Protein 3HHH (pdb70)

CATH classification: 1.10.10.10

Organism: Enterococcus faecalis (strain ATCC 700802 / V583) (NCBI:txid226185)

Solvent-accessible surface area: 11717 Å² total

Foldseek 3Di:
DVVVVCVPVVLLVLLVVLAVDWDAQVVSQVVDCVVHDVVRDSVNSVVSVVVCVVVPQWDWDDDDDCNHIIIHGDVVVVVVNVVSVVVVVVVVVVVVVCVD/DLVVVCPLVVLLLLLVVQAVDWDFLVVSQVVCCVVNPVPDDSVNVVVSVVVCVVVPQKDWDDDADVDGHGIIIHGDPVVVVVNV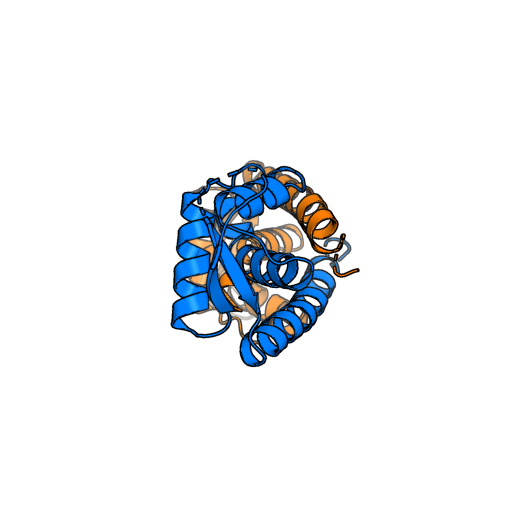VSVVVCVVVVVVVVVVD

B-factor: mean 26.37, std 7.24, range [3.26, 91.79]

Structure (mmCIF, N/CA/C/O backbone):
data_3HHH
#
_entry.id   3HHH
#
_cell.length_a   86.766
_cell.length_b   86.766
_cell.length_c   84.731
_cell.angle_alpha   90.00
_cell.angle_beta   90.00
_cell.angle_gamma   120.00
#
_symmetry.space_group_name_H-M   'H 3'
#
loop_
_entity.id
_entity.type
_entity.pdbx_description
1 polymer 'Transcriptional regulator, PadR family'
2 non-polymer GLYCEROL
3 non-polymer 'SULFATE ION'
4 water water
#
loop_
_atom_site.group_PDB
_atom_site.id
_atom_site.type_symbol
_atom_site.label_atom_id
_atom_site.label_alt_id
_atom_site.label_comp_id
_atom_site.label_asym_id
_atom_site.label_entity_id
_atom_site.label_seq_id
_atom_site.pdbx_PDB_ins_code
_atom_site.Cartn_x
_atom_site.Cartn_y
_atom_site.Cartn_z
_atom_site.occupancy
_atom_site.B_iso_or_equiv
_atom_site.auth_seq_id
_atom_site.auth_comp_id
_atom_site.auth_asym_id
_atom_site.auth_atom_id
_atom_site.pdbx_PDB_model_num
ATOM 1 N N . LYS A 1 5 ? 8.369 30.890 22.366 1.00 21.99 2 LYS A N 1
ATOM 2 C CA . LYS A 1 5 ? 9.238 31.121 21.171 1.00 22.08 2 LYS A CA 1
ATOM 3 C C . LYS A 1 5 ? 10.461 31.986 21.518 1.00 22.07 2 LYS A C 1
ATOM 4 O O . LYS A 1 5 ? 11.394 32.083 20.722 1.00 22.12 2 LYS A O 1
ATOM 10 N N . GLN A 1 6 ? 10.450 32.600 22.703 1.00 22.04 3 GLN A N 1
ATOM 11 C CA . GLN A 1 6 ? 11.553 33.449 23.166 1.00 22.05 3 GLN A CA 1
ATOM 12 C C . GLN A 1 6 ? 12.819 32.636 23.396 1.00 22.11 3 GLN A C 1
ATOM 13 O O . GLN A 1 6 ? 13.924 33.103 23.115 1.00 22.16 3 GLN A O 1
ATOM 19 N N . THR A 1 7 ? 12.647 31.422 23.917 1.00 22.20 4 THR A N 1
ATOM 20 C CA . THR A 1 7 ? 13.755 30.485 24.117 1.00 22.15 4 THR A CA 1
ATOM 21 C C . THR A 1 7 ? 14.445 30.179 22.797 1.00 22.03 4 THR A C 1
ATOM 22 O O . THR A 1 7 ? 15.670 30.194 22.717 1.00 22.21 4 THR A O 1
ATOM 26 N N . GLU A 1 8 ? 13.646 29.907 21.768 1.00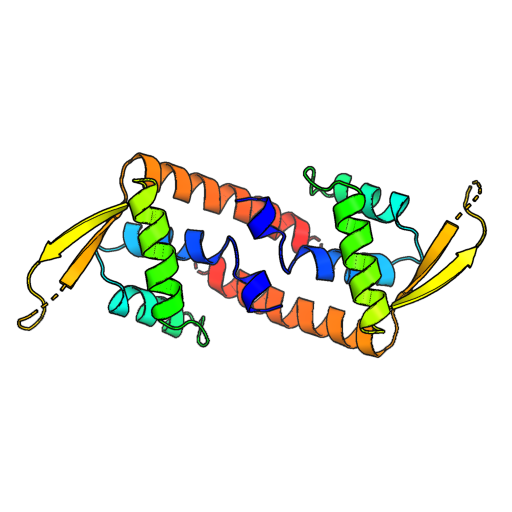 21.83 5 GLU A N 1
ATOM 27 C CA . GLU A 1 8 ? 14.158 29.675 20.416 1.00 21.71 5 GLU A CA 1
ATOM 28 C C . GLU A 1 8 ? 14.749 30.940 19.780 1.00 21.45 5 GLU A C 1
ATOM 29 O O . GLU A 1 8 ? 15.632 30.855 18.928 1.00 21.46 5 GLU A O 1
ATOM 35 N N . LEU A 1 9 ? 14.261 32.106 20.194 1.00 21.19 6 LEU A N 1
ATOM 36 C CA . LEU A 1 9 ? 14.737 33.384 19.652 1.00 21.07 6 LEU A CA 1
ATOM 37 C C . LEU A 1 9 ? 16.168 33.701 20.107 1.00 20.87 6 LEU A C 1
ATOM 38 O O . LEU A 1 9 ? 16.959 34.273 19.355 1.00 20.53 6 LEU A O 1
ATOM 43 N N . LEU A 1 10 ? 16.482 33.322 21.343 1.00 20.74 7 LEU A N 1
ATOM 44 C CA . LEU A 1 10 ? 17.797 33.556 21.923 1.00 20.68 7 LEU A CA 1
ATOM 45 C C . LEU A 1 10 ? 18.829 32.542 21.429 1.00 20.59 7 LEU A C 1
ATOM 46 O O . LEU A 1 10 ? 20.034 32.776 21.542 1.00 20.75 7 LEU A O 1
ATOM 51 N N . LYS A 1 11 ? 18.366 31.416 20.891 1.00 20.29 8 LYS A N 1
ATOM 52 C CA . LYS A 1 11 ? 19.275 30.394 20.376 1.00 20.05 8 LYS A CA 1
ATOM 53 C C . LYS A 1 11 ? 20.178 30.964 19.279 1.00 19.71 8 LYS A C 1
ATOM 54 O O . LYS A 1 11 ? 19.706 31.623 18.352 1.00 19.73 8 LYS A O 1
ATOM 60 N N . GLY A 1 12 ? 21.480 30.722 19.407 1.00 19.37 9 GLY A N 1
ATOM 61 C CA . GLY A 1 12 ? 22.473 31.295 18.504 1.00 19.07 9 GLY A CA 1
ATOM 62 C C . GLY A 1 12 ? 22.933 32.630 19.045 1.00 18.83 9 GLY A C 1
ATOM 63 O O . GLY A 1 12 ? 24.114 32.819 19.340 1.00 19.06 9 GLY A O 1
ATOM 64 N N . ILE A 1 13 ? 21.984 33.550 19.194 1.00 18.41 10 ILE A N 1
ATOM 65 C CA . ILE A 1 13 ? 22.258 34.888 19.709 1.00 18.02 10 ILE A CA 1
ATOM 66 C C . ILE A 1 13 ? 22.966 34.835 21.059 1.00 17.61 10 ILE A C 1
ATOM 67 O O . ILE A 1 13 ? 24.030 35.423 21.232 1.00 17.42 10 ILE A O 1
ATOM 72 N N . LEU A 1 14 ? 22.371 34.111 22.001 1.00 17.33 11 LEU A N 1
ATOM 73 C CA . LEU A 1 14 ? 22.844 34.082 23.387 1.00 17.13 11 LEU A CA 1
ATOM 74 C C . LEU A 1 14 ? 24.326 33.707 23.503 1.00 16.89 11 LEU A C 1
ATOM 75 O O . LEU A 1 14 ? 25.073 34.332 24.258 1.00 16.90 11 LEU A O 1
ATOM 80 N N . GLU A 1 15 ? 24.746 32.709 22.730 1.00 16.51 12 GLU A N 1
ATOM 81 C CA . GLU A 1 15 ? 26.139 32.260 22.719 1.00 16.28 12 GLU A CA 1
ATOM 82 C C . GLU A 1 15 ? 27.067 33.441 22.418 1.00 16.07 12 GLU A C 1
ATOM 83 O O . GLU A 1 15 ? 28.027 33.699 23.148 1.00 16.06 12 GLU A O 1
ATOM 89 N N . GLY A 1 16 ? 26.753 34.169 21.350 1.00 15.77 13 GLY A N 1
ATOM 90 C CA . GLY A 1 16 ? 27.505 35.357 20.969 1.00 15.50 13 GLY A CA 1
ATOM 91 C C . GLY A 1 16 ? 27.483 36.451 22.020 1.00 15.34 13 GLY A C 1
ATOM 92 O O . GLY A 1 16 ? 28.488 37.137 22.224 1.00 15.34 13 GLY A O 1
ATOM 93 N N . LEU A 1 17 ? 26.344 36.626 22.688 1.00 15.05 14 LEU A N 1
ATOM 94 C CA . LEU A 1 17 ? 26.243 37.647 23.730 1.00 14.85 14 LEU A CA 1
ATOM 95 C C . LEU A 1 17 ? 27.198 37.311 24.870 1.00 14.84 14 LEU A C 1
ATOM 96 O O . LEU A 1 17 ? 27.806 38.204 25.449 1.00 15.00 14 LEU A O 1
ATOM 101 N N . VAL A 1 18 ? 27.343 36.023 25.177 1.00 14.73 15 VAL A N 1
ATOM 102 C CA . VAL A 1 18 ? 28.270 35.589 26.216 1.00 14.60 15 VAL A CA 1
ATOM 103 C C . VAL A 1 18 ? 29.711 35.818 25.761 1.00 14.84 15 VAL A C 1
ATOM 104 O O . VAL A 1 18 ? 30.513 36.388 26.497 1.00 15.00 15 VAL A O 1
ATOM 108 N N . LEU A 1 19 ? 30.030 35.377 24.548 1.00 14.99 16 LEU A N 1
ATOM 109 C CA . LEU A 1 19 ? 31.317 35.694 23.923 1.00 15.06 16 LEU A CA 1
ATOM 110 C C . LEU A 1 19 ? 31.607 37.198 24.026 1.00 15.28 16 LEU A C 1
ATOM 111 O O . LEU A 1 19 ? 32.682 37.596 24.479 1.00 15.25 16 LEU A O 1
ATOM 116 N N . ALA A 1 20 ? 30.639 38.019 23.619 1.00 15.53 17 ALA A N 1
ATOM 117 C CA . ALA A 1 20 ? 30.780 39.480 23.670 1.00 15.82 17 ALA A CA 1
ATOM 118 C C . ALA A 1 20 ? 31.010 40.002 25.093 1.00 15.99 17 ALA A C 1
ATOM 119 O O . ALA A 1 20 ? 31.824 40.899 25.304 1.00 16.02 17 ALA A O 1
ATOM 121 N N . ILE A 1 21 ? 30.291 39.439 26.060 1.00 16.37 18 ILE A N 1
ATOM 122 C CA . ILE A 1 21 ? 30.433 39.837 27.461 1.00 16.68 18 ILE A CA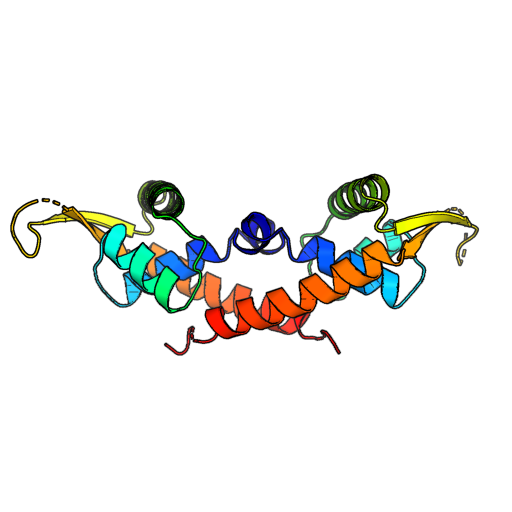 1
ATOM 123 C C . ILE A 1 21 ? 31.813 39.492 28.007 1.00 17.00 18 ILE A C 1
ATOM 124 O O . ILE A 1 21 ? 32.434 40.307 28.691 1.00 16.95 18 ILE A O 1
ATOM 129 N N . ILE A 1 22 ? 32.284 38.281 27.706 1.00 17.36 19 ILE A N 1
ATOM 130 C CA . ILE A 1 22 ? 33.596 37.826 28.172 1.00 17.63 19 ILE A CA 1
ATOM 131 C C . ILE A 1 22 ? 34.723 38.675 27.579 1.00 18.06 19 ILE A C 1
ATOM 132 O O . ILE A 1 22 ? 35.757 38.860 28.216 1.00 18.29 19 ILE A O 1
ATOM 137 N N . GLN A 1 23 ? 34.517 39.200 26.374 1.00 18.51 20 GLN A N 1
ATOM 138 C CA . GLN A 1 23 ? 35.509 40.066 25.741 1.00 18.93 20 GLN A CA 1
ATOM 139 C C . GLN A 1 23 ? 35.697 41.359 26.524 1.00 19.55 20 GLN A C 1
ATOM 140 O O . GLN A 1 23 ? 36.826 41.786 26.770 1.00 19.63 20 GLN A O 1
ATOM 146 N N . ARG A 1 24 ? 34.589 41.985 26.902 1.00 20.26 21 ARG A N 1
ATOM 147 C CA . ARG A 1 24 ? 34.643 43.286 27.554 1.00 20.93 21 ARG A CA 1
ATOM 148 C C . ARG A 1 24 ? 35.048 43.210 29.027 1.00 21.17 21 ARG A C 1
ATOM 149 O O . ARG A 1 24 ? 35.448 44.214 29.608 1.00 21.34 21 ARG A O 1
ATOM 157 N N . LYS A 1 25 ? 34.964 42.027 29.627 1.00 21.62 22 LYS A N 1
ATOM 158 C CA . LYS A 1 25 ? 35.411 41.848 31.006 1.00 21.98 22 LYS A CA 1
ATOM 159 C C . LYS A 1 25 ? 35.655 40.382 31.345 1.00 22.21 22 LYS A C 1
ATOM 160 O O . LYS A 1 25 ? 34.903 39.505 30.918 1.00 22.29 22 LYS A O 1
ATOM 166 N N . GLU A 1 26 ? 36.708 40.129 32.117 1.00 22.54 23 GLU A N 1
ATOM 167 C CA . GLU A 1 26 ? 36.970 38.800 32.652 1.00 22.88 23 GLU A CA 1
ATOM 168 C C . GLU A 1 26 ? 36.007 38.563 33.808 1.00 23.29 23 GLU A C 1
ATOM 169 O O . GLU A 1 26 ? 35.985 39.325 34.773 1.00 23.29 23 GLU A O 1
ATOM 175 N N . THR A 1 27 ? 35.214 37.503 33.702 1.00 23.86 24 THR A N 1
ATOM 176 C CA . THR A 1 27 ? 34.041 37.336 34.554 1.00 24.35 24 THR A CA 1
ATOM 177 C C . THR A 1 27 ? 33.704 35.857 34.765 1.00 24.79 24 THR A C 1
ATOM 178 O O . THR A 1 27 ? 34.367 34.977 34.212 1.00 24.58 24 THR A O 1
ATOM 182 N N . TYR A 1 28 ? 32.672 35.598 35.569 1.00 25.44 25 TYR A N 1
ATOM 183 C CA . TYR A 1 28 ? 32.299 34.239 35.956 1.00 26.01 25 TYR A CA 1
ATOM 184 C C . TYR A 1 28 ? 30.821 33.952 35.704 1.00 26.35 25 TYR A C 1
ATOM 185 O O . TYR A 1 28 ? 30.032 34.868 35.469 1.00 26.40 25 TYR A O 1
ATOM 194 N N . GLY A 1 29 ? 30.469 32.666 35.747 1.00 26.83 26 GLY A N 1
ATOM 195 C CA . GLY A 1 29 ? 29.118 32.188 35.429 1.00 27.19 26 GLY A CA 1
ATOM 196 C C . GLY A 1 29 ? 27.984 32.970 36.069 1.00 27.62 26 GLY A C 1
ATOM 197 O O . GLY A 1 29 ? 27.170 33.571 35.361 1.00 27.59 26 GLY A O 1
ATOM 198 N N . TYR A 1 30 ? 27.935 32.967 37.404 1.00 28.09 27 TYR A N 1
ATOM 199 C CA . TYR A 1 30 ? 26.898 33.691 38.155 1.00 28.54 27 TYR A CA 1
ATOM 200 C C . TYR A 1 30 ? 26.780 35.146 37.693 1.00 28.68 27 TYR A C 1
ATOM 201 O O . TYR A 1 30 ? 25.672 35.677 37.561 1.00 28.58 27 TYR A O 1
ATOM 210 N N . GLU A 1 31 ? 27.924 35.781 37.448 1.00 28.83 28 GLU A N 1
ATOM 211 C 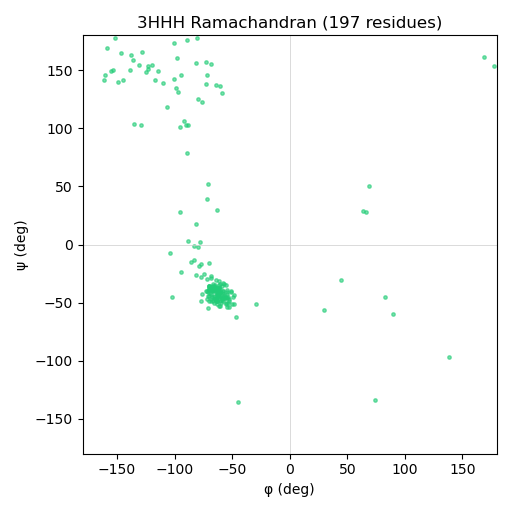CA . GLU A 1 31 ? 27.947 37.176 37.028 1.00 29.10 28 GLU A CA 1
ATOM 212 C C . GLU A 1 31 ? 27.445 37.366 35.599 1.00 29.09 28 GLU A C 1
ATOM 213 O O . GLU A 1 31 ? 26.729 38.327 35.324 1.00 29.15 28 GLU A O 1
ATOM 219 N N . ILE A 1 32 ? 27.823 36.466 34.692 1.00 29.15 29 ILE A N 1
ATOM 220 C CA . ILE A 1 32 ? 27.402 36.574 33.288 1.00 29.06 29 ILE A CA 1
ATOM 221 C C . ILE A 1 32 ? 25.884 36.460 33.169 1.00 29.05 29 ILE A C 1
ATOM 222 O O . ILE A 1 32 ? 25.267 37.215 32.423 1.00 28.91 29 ILE A O 1
ATOM 227 N N . THR A 1 33 ? 25.299 35.518 33.913 1.00 29.15 30 THR A N 1
ATOM 228 C CA . THR A 1 33 ? 23.843 35.352 34.002 1.00 29.25 30 THR A CA 1
ATOM 229 C C . THR A 1 33 ? 23.155 36.624 34.501 1.00 29.44 30 THR A C 1
ATOM 230 O O . THR A 1 33 ? 22.030 36.927 34.102 1.00 29.45 30 THR A O 1
ATOM 234 N N . LYS A 1 34 ? 23.840 37.355 35.380 1.00 29.64 31 LYS A N 1
ATOM 235 C CA . LYS A 1 34 ? 23.321 38.594 35.953 1.00 29.72 31 LYS A CA 1
ATOM 236 C C . LYS A 1 34 ? 23.424 39.758 34.970 1.00 29.84 31 LYS A C 1
ATOM 237 O O . LYS A 1 34 ? 22.456 40.498 34.778 1.00 29.93 31 LYS A O 1
ATOM 243 N N . ILE A 1 35 ? 24.597 39.930 34.362 1.00 29.93 32 ILE A N 1
ATOM 244 C CA . ILE A 1 35 ? 24.793 40.979 33.356 1.00 30.01 32 ILE A CA 1
ATOM 245 C C . ILE A 1 35 ? 23.787 40.812 32.213 1.00 30.28 32 ILE A C 1
ATOM 246 O O . ILE A 1 35 ? 23.313 41.794 31.633 1.00 30.36 32 ILE A O 1
ATOM 251 N N . LEU A 1 36 ? 23.462 39.560 31.907 1.00 30.44 33 LEU A N 1
ATOM 252 C CA . LEU A 1 36 ? 22.500 39.241 30.863 1.00 30.69 33 LEU A CA 1
ATOM 253 C C . LEU A 1 36 ? 21.090 39.611 31.329 1.00 31.06 33 LEU A C 1
ATOM 254 O O . LEU A 1 36 ? 20.339 40.249 30.593 1.00 31.00 33 LEU A O 1
ATOM 259 N N . ASN A 1 37 ? 20.743 39.223 32.557 1.00 31.40 34 ASN A N 1
ATOM 260 C CA . ASN A 1 37 ? 19.450 39.590 33.149 1.00 31.57 34 ASN A CA 1
ATOM 261 C C . ASN A 1 37 ? 19.246 41.105 33.278 1.00 31.77 34 ASN A C 1
ATOM 262 O O . ASN A 1 37 ? 18.131 41.595 33.106 1.00 31.99 34 ASN A O 1
ATOM 267 N N . ASP A 1 38 ? 20.316 41.851 33.545 1.00 31.95 35 ASP A N 1
ATOM 268 C CA . ASP A 1 38 ? 20.227 43.313 33.608 1.00 32.11 35 ASP A CA 1
ATOM 269 C C . ASP A 1 38 ? 20.272 43.967 32.227 1.00 32.23 35 ASP A C 1
ATOM 270 O O . ASP A 1 38 ? 20.533 45.168 32.130 1.00 32.25 35 ASP A O 1
ATOM 275 N N . GLN A 1 39 ? 20.018 43.200 31.164 1.00 32.37 36 GLN A N 1
ATOM 276 C CA . GLN A 1 39 ? 20.110 43.744 29.807 1.00 32.48 36 GLN A CA 1
ATOM 277 C C . GLN A 1 39 ? 18.765 44.087 29.155 1.00 32.41 36 GLN A C 1
ATOM 278 O O . GLN A 1 39 ? 18.678 45.136 28.517 1.00 32.54 36 GLN A O 1
ATOM 284 N N . GLY A 1 40 ? 17.733 43.240 29.226 1.00 32.32 37 GLY A N 1
ATOM 285 C CA . GLY A 1 40 ? 17.782 41.790 29.495 1.00 32.36 37 GLY A CA 1
ATOM 286 C C . GLY A 1 40 ? 16.492 41.271 28.859 1.00 32.34 37 GLY A C 1
ATOM 287 O O . GLY A 1 40 ? 15.520 42.024 28.857 1.00 32.37 37 GLY A O 1
ATOM 288 N N . PHE A 1 41 ? 16.382 40.038 28.340 1.00 32.32 38 PHE A N 1
ATOM 289 C CA . PHE A 1 41 ? 17.147 38.812 28.659 1.00 32.31 38 PHE A CA 1
ATOM 290 C C . PHE A 1 41 ? 16.804 38.311 30.064 1.00 32.31 38 PHE A C 1
ATOM 291 O O . PHE A 1 41 ? 17.686 38.006 30.865 1.00 32.47 38 PHE A O 1
ATOM 299 N N . THR A 1 42 ? 15.499 38.195 30.315 1.00 32.17 39 THR A N 1
ATOM 300 C CA . THR A 1 42 ? 14.940 37.885 31.636 1.00 32.00 39 THR A CA 1
ATOM 301 C C . THR A 1 42 ? 14.676 36.386 31.845 1.00 31.73 39 THR A C 1
ATOM 302 O O . THR A 1 42 ? 14.637 35.907 32.981 1.00 31.65 39 THR A O 1
ATOM 306 N N . GLU A 1 43 ? 14.509 35.651 30.747 1.00 31.43 40 GLU A N 1
ATOM 307 C CA . GLU A 1 43 ? 14.230 34.211 30.795 1.00 31.21 40 GLU A CA 1
ATOM 308 C C . GLU A 1 43 ? 15.481 33.366 31.085 1.00 30.67 40 GLU A C 1
ATOM 309 O O . GLU A 1 43 ? 15.405 32.135 31.125 1.00 30.70 40 GLU A O 1
ATOM 315 N N . ILE A 1 44 ? 16.622 34.024 31.302 1.00 30.06 41 ILE A N 1
ATOM 316 C CA . ILE A 1 44 ? 17.916 33.343 31.354 1.00 29.43 41 ILE A CA 1
ATOM 317 C C . ILE A 1 44 ? 18.275 32.834 32.747 1.00 28.82 41 ILE A C 1
ATOM 318 O O . ILE A 1 44 ? 18.694 33.603 33.613 1.00 28.81 41 ILE A O 1
ATOM 323 N N . VAL A 1 45 ? 18.113 31.528 32.940 1.00 28.07 42 VAL A N 1
ATOM 324 C CA . VAL A 1 45 ? 18.598 30.855 34.137 1.00 27.53 42 VAL A CA 1
ATOM 325 C C . VAL A 1 45 ? 20.091 30.567 33.982 1.00 27.11 42 VAL A C 1
ATOM 326 O O . VAL A 1 45 ? 20.604 30.472 32.864 1.00 27.06 42 VAL A O 1
ATOM 330 N N . GLU A 1 46 ? 20.782 30.429 35.109 1.00 26.49 43 GLU A N 1
ATOM 331 C CA . GLU A 1 46 ? 22.232 30.220 35.107 1.00 25.97 43 GLU A CA 1
ATOM 332 C C . GLU A 1 46 ? 22.657 28.936 34.391 1.00 25.15 43 GLU A C 1
ATOM 333 O O . GLU A 1 46 ? 23.712 28.899 33.758 1.00 25.31 43 GLU A O 1
ATOM 339 N N . GLY A 1 47 ? 21.840 27.892 34.491 1.00 24.13 44 GLY A N 1
ATOM 340 C CA . GLY A 1 47 ? 22.100 26.636 33.787 1.00 23.24 44 GLY A CA 1
ATOM 341 C C . GLY A 1 47 ? 22.260 26.821 32.289 1.00 22.45 44 GLY A C 1
ATOM 342 O O . GLY A 1 47 ? 23.058 26.130 31.658 1.00 22.44 44 GLY A O 1
ATOM 343 N N . THR A 1 48 ? 21.502 27.758 31.724 1.00 21.56 45 THR A N 1
ATOM 344 C CA . THR A 1 48 ? 21.612 28.105 30.308 1.00 20.95 45 THR A CA 1
ATOM 345 C C . THR A 1 48 ? 22.963 28.754 29.983 1.00 20.54 45 THR A C 1
ATOM 346 O O . THR A 1 48 ? 23.505 28.561 28.895 1.00 20.54 45 THR A O 1
ATOM 350 N N . VAL A 1 49 ? 23.502 29.527 30.921 1.00 19.98 46 VAL A N 1
ATOM 351 C CA . VAL A 1 49 ? 24.822 30.130 30.749 1.00 19.58 46 VAL A CA 1
ATOM 352 C C . VAL A 1 49 ? 25.909 29.075 30.959 1.00 19.29 46 VAL A C 1
ATOM 353 O O . VAL A 1 49 ? 26.880 29.003 30.201 1.00 18.93 46 VAL A O 1
ATOM 357 N N . TYR A 1 50 ? 25.729 28.246 31.981 1.00 18.97 47 TYR A N 1
ATOM 358 C CA . TYR A 1 50 ? 26.676 27.175 32.279 1.00 18.94 47 TYR A CA 1
ATOM 359 C C . TYR A 1 50 ? 26.790 26.159 31.127 1.00 18.64 47 TYR A C 1
ATOM 360 O O . TYR A 1 50 ? 27.882 25.666 30.843 1.00 18.74 47 TYR A O 1
ATOM 369 N N . THR A 1 51 ? 25.675 25.862 30.462 1.00 18.24 48 THR A N 1
ATOM 370 C CA . THR A 1 51 ? 25.689 24.955 29.307 1.00 17.95 48 THR A CA 1
ATOM 371 C C . THR A 1 51 ? 26.465 25.568 28.138 1.00 17.65 48 THR A C 1
ATOM 372 O O . THR A 1 51 ? 27.202 24.869 27.438 1.00 17.55 48 THR A O 1
ATOM 376 N N . ILE A 1 52 ? 26.299 26.872 27.940 1.00 17.34 49 ILE A N 1
ATOM 377 C CA . ILE A 1 52 ? 27.007 27.592 26.883 1.00 17.11 49 ILE A CA 1
ATOM 378 C C . ILE A 1 52 ? 28.515 27.655 27.159 1.00 17.07 49 ILE A C 1
ATOM 379 O O . ILE A 1 52 ? 29.316 27.398 26.268 1.00 16.80 49 ILE A O 1
ATOM 384 N N . LEU A 1 53 ? 28.893 27.977 28.396 1.00 17.19 50 LEU A N 1
ATOM 385 C CA . LEU A 1 53 ? 30.309 28.110 28.760 1.00 17.07 50 LEU A CA 1
ATOM 386 C C . LEU A 1 53 ? 31.056 26.788 28.599 1.00 17.25 50 LEU A C 1
ATOM 387 O O . LEU A 1 53 ? 32.193 26.771 28.117 1.00 17.35 50 LEU A O 1
ATOM 392 N N . LEU A 1 54 ? 30.419 25.686 28.991 1.00 17.34 51 LEU A N 1
ATOM 393 C CA . LEU A 1 54 ? 31.013 24.360 28.802 1.00 17.63 51 LEU A CA 1
ATOM 394 C C . LEU A 1 54 ? 31.319 24.108 27.321 1.00 17.88 51 LEU A C 1
ATOM 395 O O . LEU A 1 54 ? 32.375 23.572 26.980 1.00 18.06 51 LEU A O 1
ATOM 400 N N . ARG A 1 55 ? 30.392 24.509 26.451 1.00 17.99 52 ARG A N 1
ATOM 401 C CA . ARG A 1 55 ? 30.544 24.335 25.006 1.00 17.95 52 ARG A CA 1
ATOM 402 C C . ARG A 1 55 ? 31.618 25.252 24.413 1.00 17.83 52 ARG A C 1
ATOM 403 O O . ARG A 1 55 ? 32.334 24.859 23.503 1.00 17.85 52 ARG A O 1
ATOM 411 N N . LEU A 1 56 ? 31.711 26.477 24.920 1.00 18.05 53 LEU A N 1
ATOM 412 C CA . LEU A 1 56 ? 32.741 27.426 24.481 1.00 18.04 53 LEU A CA 1
ATOM 413 C C . LEU A 1 56 ? 34.148 26.941 24.893 1.00 18.12 53 LEU A C 1
ATOM 414 O O . LEU A 1 56 ? 35.104 27.076 24.121 1.00 18.01 53 LEU A O 1
ATOM 419 N N . GLU A 1 57 ? 34.259 26.374 26.100 1.00 18.04 54 GLU A N 1
ATOM 420 C CA . GLU A 1 57 ? 35.500 25.727 26.555 1.00 18.12 54 GLU A CA 1
ATOM 421 C C . GLU A 1 57 ? 35.864 24.575 25.643 1.00 17.84 54 GLU A C 1
ATOM 422 O O . GLU A 1 57 ? 36.985 24.488 25.151 1.00 17.65 54 GLU A O 1
ATOM 428 N N . LYS A 1 58 ? 34.904 23.677 25.444 1.00 17.72 55 LYS A N 1
ATOM 429 C CA . LYS A 1 58 ? 35.123 22.476 24.650 1.00 17.72 55 LYS A CA 1
ATOM 430 C C . LYS A 1 58 ? 35.649 22.809 23.254 1.00 17.80 55 LYS A C 1
ATOM 431 O O . LYS A 1 58 ? 36.538 22.130 22.751 1.00 17.97 55 LYS A O 1
ATOM 437 N N . ASN A 1 59 ? 35.098 23.858 22.646 1.00 17.89 56 ASN A N 1
ATOM 438 C CA . ASN A 1 59 ? 35.541 24.329 21.333 1.00 17.98 56 ASN A CA 1
ATOM 439 C C . ASN A 1 59 ? 36.766 25.253 21.395 1.00 18.06 56 ASN A C 1
ATOM 440 O O . ASN A 1 59 ? 37.255 25.709 20.361 1.00 18.12 56 ASN A O 1
ATOM 445 N N . GLN A 1 60 ? 37.248 25.522 22.608 1.00 18.05 57 GLN A N 1
ATOM 446 C CA . GLN A 1 60 ? 38.477 26.275 22.840 1.00 18.13 57 GLN A CA 1
ATOM 447 C C . GLN A 1 60 ? 38.372 27.733 22.389 1.00 18.11 57 GLN A C 1
ATOM 448 O O . GLN A 1 60 ? 39.377 28.358 22.033 1.00 17.85 57 GLN A O 1
ATOM 454 N N . TRP A 1 61 ? 37.149 28.265 22.423 1.00 18.14 58 TRP A N 1
ATOM 455 C CA . TRP A 1 61 ? 36.900 29.684 22.168 1.00 18.20 58 TRP A CA 1
ATOM 456 C C . TRP A 1 61 ? 37.070 30.512 23.444 1.00 18.26 58 TRP A C 1
ATOM 457 O O . TRP A 1 61 ? 37.170 31.735 23.386 1.00 18.17 58 TRP A O 1
ATOM 468 N N . VAL A 1 62 ? 37.090 29.846 24.594 1.00 18.45 59 VAL A N 1
ATOM 469 C CA . VAL A 1 62 ? 37.444 30.496 25.853 1.00 18.68 59 VAL A CA 1
ATOM 470 C C . VAL A 1 62 ? 38.332 29.587 26.690 1.00 18.84 59 VAL A C 1
ATOM 471 O O . VAL A 1 62 ? 38.243 28.361 26.605 1.00 18.99 59 VAL A O 1
ATOM 475 N N . ILE A 1 63 ? 39.190 30.205 27.491 1.00 19.04 60 ILE A N 1
ATOM 476 C CA . ILE A 1 63 ? 39.969 29.500 28.500 1.00 19.32 60 ILE A CA 1
ATOM 477 C C . ILE A 1 63 ? 39.495 29.989 29.863 1.00 19.57 60 ILE A C 1
ATOM 478 O O . ILE A 1 63 ? 39.059 31.133 29.992 1.00 19.56 60 ILE A O 1
ATOM 483 N N . ALA A 1 64 ? 39.560 29.11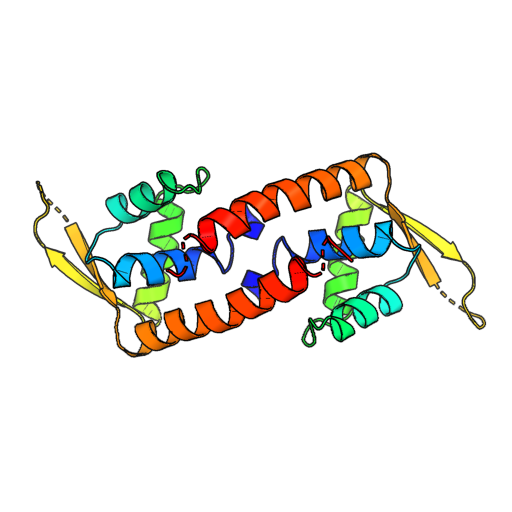6 30.865 1.00 19.87 61 ALA A N 1
ATOM 484 C CA . ALA A 1 64 ? 39.105 29.451 32.213 1.00 20.20 61 ALA A CA 1
ATOM 485 C C . ALA A 1 64 ? 40.212 29.264 33.243 1.00 20.53 61 ALA A C 1
ATOM 486 O O . ALA A 1 64 ? 41.104 28.436 33.075 1.00 20.51 61 ALA A O 1
ATOM 488 N N . GLU A 1 65 ? 40.142 30.049 34.312 1.00 21.08 62 GLU A N 1
ATOM 489 C CA . GLU A 1 65 ? 41.061 29.918 35.437 1.00 21.39 62 GLU A CA 1
ATOM 490 C C . GLU A 1 65 ? 40.318 30.218 36.737 1.00 21.84 62 GLU A C 1
ATOM 491 O O . GLU A 1 65 ? 39.476 31.118 36.777 1.00 21.95 62 GLU A O 1
ATOM 497 N N . LYS A 1 66 ? 40.630 29.459 37.787 1.00 22.30 63 LYS A N 1
ATOM 498 C CA . LYS A 1 66 ? 40.026 29.665 39.105 1.00 22.66 63 LYS A CA 1
ATOM 499 C C . LYS A 1 66 ? 40.718 30.826 39.817 1.00 22.91 63 LYS A C 1
ATOM 500 O O . LYS A 1 66 ? 41.938 30.821 39.966 1.00 23.11 63 LYS A O 1
ATOM 506 N N . LYS A 1 67 ? 39.939 31.819 40.246 1.00 23.16 64 LYS A N 1
ATOM 507 C CA . LYS A 1 67 ? 40.481 32.989 40.947 1.00 23.30 64 LYS A CA 1
ATOM 508 C C . LYS A 1 67 ? 39.509 33.521 42.003 1.00 23.37 64 LYS A C 1
ATOM 509 O O . LYS A 1 67 ? 38.329 33.179 41.980 1.00 23.44 64 LYS A O 1
ATOM 515 N N . PRO A 1 68 ? 39.999 34.373 42.925 1.00 23.50 65 PRO A N 1
ATOM 516 C CA . PRO A 1 68 ? 39.112 35.011 43.902 1.00 23.59 65 PRO A CA 1
ATOM 517 C C . PRO A 1 68 ? 38.226 36.102 43.294 1.00 23.68 65 PRO A C 1
ATOM 518 O O . PRO A 1 68 ? 38.575 36.676 42.265 1.00 23.62 65 PRO A O 1
ATOM 522 N N . SER A 1 69 ? 37.102 36.384 43.952 1.00 23.90 66 SER A N 1
ATOM 523 C CA . SER A 1 69 ? 36.119 37.360 43.480 1.00 24.06 66 SER A CA 1
ATOM 524 C C . SER A 1 69 ? 35.721 38.334 44.591 1.00 24.16 66 SER A C 1
ATOM 525 O O . SER A 1 69 ? 35.806 38.002 45.776 1.00 24.26 66 SER A O 1
ATOM 528 N N . GLU A 1 70 ? 35.275 39.527 44.199 1.00 24.22 67 GLU A N 1
ATOM 529 C CA . GLU A 1 70 ? 34.822 40.544 45.152 1.00 24.26 67 GLU A CA 1
ATOM 530 C C . GLU A 1 70 ? 33.492 40.131 45.785 1.00 24.24 67 GLU A C 1
ATOM 531 O O . GLU A 1 70 ? 33.455 39.331 46.721 1.00 24.15 67 GLU A O 1
ATOM 537 N N . PRO A 1 73 ? 35.375 34.699 47.525 1.00 28.80 70 PRO A N 1
ATOM 538 C CA . PRO A 1 73 ? 35.100 33.328 47.090 1.00 28.81 70 PRO A CA 1
ATOM 539 C C . PRO A 1 73 ? 35.784 33.005 45.764 1.00 28.92 70 PRO A C 1
ATOM 540 O O . PRO A 1 73 ? 35.774 33.832 44.850 1.00 28.92 70 PRO A O 1
ATOM 552 N N . ARG A 1 75 ? 36.177 31.665 42.189 1.00 28.60 72 ARG A N 1
ATOM 553 C CA . ARG A 1 75 ? 35.269 31.485 41.058 1.00 28.40 72 ARG A CA 1
ATOM 554 C C . ARG A 1 75 ? 36.051 31.162 39.787 1.00 28.02 72 ARG A C 1
ATOM 555 O O . ARG A 1 75 ? 37.255 31.418 39.703 1.00 27.93 72 ARG A O 1
ATOM 563 N N . LYS A 1 76 ? 35.347 30.611 38.799 1.00 27.58 73 LYS A N 1
ATOM 564 C CA . LYS A 1 76 ? 35.945 30.206 37.527 1.00 27.15 73 LYS A CA 1
ATOM 565 C C . LYS A 1 76 ? 35.845 31.346 36.517 1.00 26.94 73 LYS A C 1
ATOM 566 O O . LYS A 1 76 ? 34.765 31.633 36.005 1.00 26.76 73 LYS A O 1
ATOM 572 N N . PHE A 1 77 ? 36.980 31.992 36.242 1.00 26.91 74 PHE A N 1
ATOM 573 C CA . PHE A 1 77 ? 37.032 33.190 35.391 1.00 26.78 74 PHE A CA 1
ATOM 574 C C . PHE A 1 77 ? 37.453 32.878 33.956 1.00 26.58 74 PHE A C 1
ATOM 575 O O . PHE A 1 77 ? 38.429 32.161 33.733 1.00 26.47 74 PHE A O 1
ATOM 583 N N . TYR A 1 78 ? 36.728 33.456 32.998 1.00 26.46 75 TYR A N 1
ATOM 584 C CA . TYR A 1 78 ? 36.913 33.175 31.571 1.00 26.31 75 TYR A CA 1
ATOM 585 C C . TYR A 1 78 ? 37.523 34.354 30.822 1.00 26.19 75 TYR A C 1
ATOM 586 O O . TYR A 1 78 ? 37.148 35.505 31.061 1.00 26.34 75 TYR A O 1
ATOM 595 N N . ARG A 1 79 ? 38.453 34.052 29.916 1.00 25.93 76 ARG A N 1
ATOM 596 C CA . ARG A 1 79 ? 38.931 35.009 28.919 1.00 25.83 76 ARG A CA 1
ATOM 597 C C . ARG A 1 79 ? 38.700 34.405 27.543 1.00 25.82 76 ARG A C 1
ATOM 598 O O . ARG A 1 79 ? 38.685 33.186 27.400 1.00 26.06 76 ARG A O 1
ATOM 606 N N . LEU A 1 80 ? 38.541 35.253 26.531 1.00 25.79 77 LEU A N 1
ATOM 607 C CA . LEU A 1 80 ? 38.458 34.785 25.146 1.00 25.70 77 LEU A CA 1
ATOM 608 C C . LEU A 1 80 ? 39.821 34.300 24.656 1.00 25.55 77 LEU A C 1
ATOM 609 O O . LEU A 1 80 ? 40.855 34.839 25.045 1.00 25.49 77 LEU A O 1
ATOM 614 N N . THR A 1 81 ? 39.810 33.275 23.810 1.00 25.53 78 THR A N 1
ATOM 615 C CA . THR A 1 81 ? 40.979 32.910 23.020 1.00 25.57 78 THR A CA 1
ATOM 616 C C . THR A 1 81 ? 40.915 33.687 21.712 1.00 25.85 78 THR A C 1
ATOM 617 O O . THR A 1 81 ? 39.932 34.393 21.451 1.00 26.00 78 THR A O 1
ATOM 621 N N . SER A 1 82 ? 41.949 33.555 20.886 1.00 25.95 79 SER A N 1
ATOM 622 C CA . SER A 1 82 ? 41.974 34.228 19.589 1.00 26.13 79 SER A CA 1
ATOM 623 C C . SER A 1 82 ? 40.969 33.617 18.605 1.00 26.22 79 SER A C 1
ATOM 624 O O . SER A 1 82 ? 40.379 34.335 17.798 1.00 26.30 79 SER A O 1
ATOM 627 N N . SER A 1 83 ? 40.775 32.299 18.666 1.00 26.37 80 SER A N 1
ATOM 628 C CA . SER A 1 83 ? 39.740 31.646 17.859 1.00 26.48 80 SER A CA 1
ATOM 629 C C . SER A 1 83 ? 38.368 32.111 18.326 1.00 26.63 80 SER A C 1
ATOM 630 O O . SER A 1 83 ? 37.459 32.304 17.515 1.00 26.86 80 SER A O 1
ATOM 633 N N . GLY A 1 84 ? 38.232 32.302 19.637 1.00 26.66 81 GLY A N 1
ATOM 634 C CA . GLY A 1 84 ? 37.020 32.870 20.214 1.00 26.68 81 GLY A CA 1
ATOM 635 C C . GLY A 1 84 ? 36.801 34.303 19.780 1.00 26.71 81 GLY A C 1
ATOM 636 O O . GLY A 1 84 ? 35.664 34.734 19.599 1.00 26.71 81 GLY A O 1
ATOM 637 N N . GLU A 1 85 ? 37.893 35.042 19.609 1.00 26.83 82 GLU A N 1
ATOM 638 C CA . GLU A 1 85 ? 37.812 36.429 19.159 1.00 26.95 82 GLU A CA 1
ATOM 639 C C . GLU A 1 85 ? 37.282 36.482 17.727 1.00 26.80 82 GLU A C 1
ATOM 640 O O . GLU A 1 85 ? 36.469 37.349 17.386 1.00 27.01 82 GLU A O 1
ATOM 646 N N . ALA A 1 86 ? 37.733 35.542 16.900 1.00 26.56 83 ALA A N 1
ATOM 647 C CA . ALA A 1 86 ? 37.247 35.420 15.528 1.00 26.38 83 ALA A CA 1
ATOM 648 C C . ALA A 1 86 ? 35.773 35.020 15.489 1.00 26.32 83 ALA A C 1
ATOM 649 O O . ALA A 1 86 ? 35.035 35.474 14.615 1.00 26.16 83 ALA A O 1
ATOM 651 N N . GLU A 1 87 ? 35.349 34.176 16.432 1.00 26.35 84 GLU A N 1
ATOM 652 C CA . GLU A 1 87 ? 33.937 33.766 16.526 1.00 26.48 84 GLU A CA 1
ATOM 653 C C . GLU A 1 87 ? 33.027 34.947 16.832 1.00 26.32 84 GLU A C 1
ATOM 654 O O . GLU A 1 87 ? 32.029 35.161 16.152 1.00 26.24 84 GLU A O 1
ATOM 660 N N . LEU A 1 88 ? 33.373 35.703 17.868 1.00 26.30 85 LEU A N 1
ATOM 661 C CA . LEU A 1 88 ? 32.640 36.920 18.206 1.00 26.27 85 LEU A CA 1
ATOM 662 C C . LEU A 1 88 ? 32.541 37.814 16.976 1.00 26.21 85 LEU A C 1
ATOM 663 O O . LEU A 1 88 ? 31.459 38.278 16.629 1.00 26.39 85 LEU A O 1
ATOM 668 N N . ALA A 1 89 ? 33.675 38.028 16.308 1.00 26.17 86 ALA A N 1
ATOM 669 C CA . ALA A 1 89 ? 33.727 38.861 15.107 1.00 26.03 86 ALA A CA 1
ATOM 670 C C . ALA A 1 89 ? 32.837 38.309 13.997 1.00 26.05 86 ALA A C 1
ATOM 671 O O . ALA A 1 89 ? 32.156 39.069 13.314 1.00 26.03 86 ALA A O 1
ATOM 673 N N . ASP A 1 90 ? 32.841 36.991 13.819 1.00 26.10 87 ASP A N 1
ATOM 674 C CA . ASP A 1 90 ? 31.989 36.360 12.817 1.00 26.22 87 ASP A CA 1
ATOM 675 C C . ASP A 1 90 ? 30.510 36.508 13.175 1.00 26.27 87 ASP A C 1
ATOM 676 O O . ASP A 1 90 ? 29.664 36.684 12.292 1.00 26.45 87 ASP A O 1
ATOM 681 N N . PHE A 1 91 ? 30.207 36.431 14.468 1.00 26.19 88 PHE A N 1
ATOM 682 C CA . PHE A 1 91 ? 28.838 36.581 14.952 1.00 26.14 88 PHE A CA 1
ATOM 683 C C . PHE A 1 91 ? 28.265 37.965 14.642 1.00 26.18 88 PHE A C 1
ATOM 684 O O . PHE A 1 91 ? 27.122 38.076 14.194 1.00 26.06 88 PHE A O 1
ATOM 692 N N . TRP A 1 92 ? 29.050 39.014 14.877 1.00 26.31 89 TRP A N 1
ATOM 693 C CA . TRP A 1 92 ? 28.591 40.380 14.604 1.00 26.41 89 TRP A CA 1
ATOM 694 C C . TRP A 1 92 ? 28.319 40.598 13.115 1.00 26.36 89 TRP A C 1
ATOM 695 O O . TRP A 1 92 ? 27.326 41.224 12.746 1.00 26.44 89 TRP A O 1
ATOM 706 N N . GLN A 1 93 ? 29.205 40.075 12.272 1.00 26.30 90 GLN A N 1
ATOM 707 C CA . GLN A 1 93 ? 29.044 40.126 10.820 1.00 26.34 90 GLN A CA 1
ATOM 708 C C . GLN A 1 93 ? 27.709 39.517 10.381 1.00 26.13 90 GLN A C 1
ATOM 709 O O . GLN A 1 93 ? 26.948 40.142 9.637 1.00 26.08 90 GLN A O 1
ATOM 715 N N . ARG A 1 94 ? 27.437 38.304 10.849 1.00 25.93 91 ARG A N 1
ATOM 716 C CA . ARG A 1 94 ? 26.209 37.589 10.493 1.00 25.97 91 ARG A CA 1
ATOM 717 C C . ARG A 1 94 ? 24.956 38.208 11.118 1.00 25.83 91 ARG A C 1
ATOM 718 O O . ARG A 1 94 ? 23.905 38.270 10.475 1.00 25.80 91 ARG A O 1
ATOM 726 N N . TRP A 1 95 ? 25.070 38.653 12.367 1.00 25.70 92 TRP A N 1
ATOM 727 C CA . TRP A 1 95 ? 23.968 39.326 13.045 1.00 25.54 92 TRP A CA 1
ATOM 728 C C . TRP A 1 95 ? 23.572 40.592 12.306 1.00 25.65 92 TRP A C 1
ATOM 729 O O . TRP A 1 95 ? 22.388 40.828 12.074 1.00 25.91 92 TRP A O 1
ATOM 740 N N . THR A 1 96 ? 24.562 41.412 11.960 1.00 25.68 93 THR A N 1
ATOM 741 C CA . THR A 1 96 ? 24.322 42.642 11.206 1.00 25.79 93 THR A CA 1
ATOM 742 C C . THR A 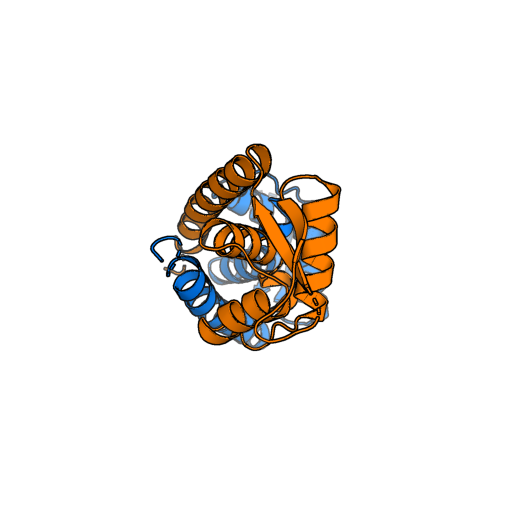1 96 ? 23.511 42.350 9.946 1.00 25.89 93 THR A C 1
ATOM 743 O O . THR A 1 96 ? 22.529 43.034 9.648 1.00 25.75 93 THR A O 1
ATOM 747 N N . LEU A 1 97 ? 23.934 41.310 9.233 1.00 26.01 94 LEU A N 1
ATOM 748 C CA . LEU A 1 97 ? 23.280 40.862 8.015 1.00 26.13 94 LEU A CA 1
ATOM 749 C C . LEU A 1 97 ? 21.860 40.362 8.293 1.00 26.16 94 LEU A C 1
ATOM 750 O O . LEU A 1 97 ? 20.920 40.739 7.597 1.00 26.17 94 LEU A O 1
ATOM 755 N N . LEU A 1 98 ? 21.709 39.535 9.324 1.00 26.14 95 LEU A N 1
ATOM 756 C CA . LEU A 1 98 ? 20.415 38.933 9.652 1.00 26.07 95 LEU A CA 1
ATOM 757 C C . LEU A 1 98 ? 19.344 39.967 10.008 1.00 26.05 95 LEU A C 1
ATOM 758 O O . LEU A 1 98 ? 18.204 39.859 9.554 1.00 26.06 95 LEU A O 1
ATOM 763 N N . SER A 1 99 ? 19.700 40.951 10.832 1.00 25.95 96 SER A N 1
ATOM 764 C CA . SER A 1 99 ? 18.730 41.953 11.286 1.00 25.90 96 SER A CA 1
ATOM 765 C C . SER A 1 99 ? 18.450 42.999 10.207 1.00 25.90 96 SER A C 1
ATOM 766 O O . SER A 1 99 ? 17.365 43.574 10.170 1.00 26.00 96 SER A O 1
ATOM 769 N N . LYS A 1 100 ? 19.427 43.247 9.337 1.00 25.85 97 LYS A N 1
ATOM 770 C CA . LYS A 1 100 ? 19.209 44.068 8.142 1.00 25.78 97 LYS A CA 1
ATOM 771 C C . LYS A 1 100 ? 18.104 43.433 7.291 1.00 25.78 97 LYS A C 1
ATOM 772 O O . LYS A 1 100 ? 17.167 44.111 6.866 1.00 25.74 97 LYS A O 1
ATOM 778 N N . GLN A 1 101 ? 18.217 42.124 7.075 1.00 25.70 98 GLN A N 1
ATOM 779 C CA . GLN A 1 101 ? 17.249 41.364 6.284 1.00 25.63 98 GLN A CA 1
ATOM 780 C C . GLN A 1 101 ? 15.891 41.210 6.977 1.00 25.72 98 GLN A C 1
ATOM 781 O O . GLN A 1 101 ? 14.855 41.278 6.320 1.00 25.69 98 GLN A O 1
ATOM 787 N N . VAL A 1 102 ? 15.896 41.006 8.293 1.00 25.93 99 VAL A N 1
ATOM 788 C CA . VAL A 1 102 ? 14.649 40.868 9.057 1.00 26.20 99 VAL A CA 1
ATOM 789 C C . VAL A 1 102 ? 13.890 42.201 9.157 1.00 26.59 99 VAL A C 1
ATOM 790 O O . VAL A 1 102 ? 12.670 42.236 8.980 1.00 26.40 99 VAL A O 1
ATOM 794 N N . ASN A 1 103 ? 14.612 43.286 9.438 1.00 27.13 100 ASN A N 1
ATOM 795 C CA . ASN A 1 103 ? 14.016 44.627 9.443 1.00 27.59 100 ASN A CA 1
ATOM 796 C C . ASN A 1 103 ? 13.443 45.010 8.080 1.00 28.26 100 ASN A C 1
ATOM 797 O O . ASN A 1 103 ? 12.394 45.650 8.004 1.00 28.23 100 ASN A O 1
ATOM 802 N N . LYS A 1 104 ? 14.128 44.618 7.007 1.00 29.22 101 LYS A N 1
ATOM 803 C CA . LYS A 1 104 ? 13.666 44.927 5.651 1.00 30.08 101 LYS A CA 1
ATOM 804 C C . LYS A 1 104 ? 12.321 44.264 5.342 1.00 30.84 101 LYS A C 1
ATOM 805 O O . LYS A 1 104 ? 11.548 44.776 4.534 1.00 30.87 101 LYS A O 1
ATOM 819 N N . LYS A 1 106 ? 9.929 43.595 7.760 1.00 33.49 103 LYS A N 1
ATOM 820 C CA . LYS A 1 106 ? 8.912 44.275 8.573 1.00 33.92 103 LYS A CA 1
ATOM 821 C C . LYS A 1 106 ? 8.371 45.487 7.824 1.00 34.39 103 LYS A C 1
ATOM 822 O O . LYS A 1 106 ? 7.164 45.613 7.617 1.00 34.47 103 LYS A O 1
ATOM 828 N N . LYS A 1 107 ? 9.281 46.378 7.435 1.00 34.97 104 LYS A N 1
ATOM 829 C CA . LYS A 1 107 ? 8.946 47.548 6.623 1.00 35.35 104 LYS A CA 1
ATOM 830 C C . LYS A 1 107 ? 8.356 47.081 5.300 1.00 35.52 104 LYS A C 1
ATOM 831 O O . LYS A 1 107 ? 7.355 47.618 4.825 1.00 35.60 104 LYS A O 1
ATOM 837 N N . ASN A 1 108 ? 9.002 46.077 4.716 1.00 35.81 105 ASN A N 1
ATOM 838 C CA . ASN A 1 108 ? 8.496 45.392 3.539 1.00 36.03 105 ASN A CA 1
ATOM 839 C C . ASN A 1 108 ? 8.416 46.307 2.315 1.00 36.08 105 ASN A C 1
ATOM 840 O O . ASN A 1 108 ? 7.579 46.118 1.431 1.00 36.16 105 ASN A O 1
ATOM 845 N N . LYS B 1 5 ? 25.803 27.575 13.988 1.00 27.42 2 LYS B N 1
ATOM 846 C CA . LYS B 1 5 ? 25.074 28.721 14.612 1.00 27.40 2 LYS B CA 1
ATOM 847 C C . LYS B 1 5 ? 24.018 29.346 13.695 1.00 27.34 2 LYS B C 1
ATOM 848 O O . LYS B 1 5 ? 23.068 29.940 14.192 1.00 27.44 2 LYS B O 1
ATOM 854 N N . GLN B 1 6 ? 24.174 29.211 12.376 1.00 27.25 3 GLN B N 1
ATOM 855 C CA . GLN B 1 6 ? 23.248 29.838 11.414 1.00 27.13 3 GLN B CA 1
ATOM 856 C C . GLN B 1 6 ? 21.874 29.159 11.365 1.00 27.03 3 GLN B C 1
ATOM 857 O O . GLN B 1 6 ? 20.871 29.813 11.065 1.00 27.24 3 GLN B O 1
ATOM 863 N N . THR B 1 7 ? 21.825 27.855 11.635 1.00 26.56 4 THR B N 1
ATOM 864 C CA . THR B 1 7 ? 20.544 27.174 11.808 1.00 26.21 4 THR B CA 1
ATOM 865 C C . THR B 1 7 ? 19.941 27.612 13.136 1.00 25.80 4 THR B C 1
ATOM 866 O O . THR B 1 7 ? 18.740 27.835 13.229 1.00 25.98 4 THR B O 1
ATOM 870 N N . GLU B 1 8 ? 20.787 27.740 14.157 1.00 25.40 5 GLU B N 1
ATOM 871 C CA . GLU B 1 8 ? 20.358 28.171 15.497 1.00 24.96 5 GLU B CA 1
ATOM 872 C C . GLU B 1 8 ? 19.915 29.623 15.501 1.00 24.54 5 GLU B C 1
ATOM 873 O O . GLU B 1 8 ? 18.914 29.972 16.121 1.00 24.64 5 GLU B O 1
ATOM 879 N N . LEU B 1 9 ? 20.674 30.463 14.802 1.00 24.04 6 LEU B N 1
ATOM 880 C CA . LEU B 1 9 ? 20.383 31.889 14.695 1.00 23.45 6 LEU B CA 1
ATOM 881 C C . LEU B 1 9 ? 19.024 32.121 14.024 1.00 22.99 6 LEU B C 1
ATOM 882 O O . LEU B 1 9 ? 18.331 33.082 14.344 1.00 22.88 6 LEU B O 1
ATOM 887 N N . LEU B 1 10 ? 18.645 31.224 13.114 1.00 22.45 7 LEU B N 1
ATOM 888 C CA . LEU B 1 10 ? 17.376 31.323 12.390 1.00 22.06 7 LEU B CA 1
ATOM 889 C C . LEU B 1 10 ? 16.176 30.756 13.163 1.00 21.72 7 LEU B C 1
ATOM 890 O O . LEU B 1 10 ? 15.026 30.986 12.771 1.00 21.63 7 LEU B O 1
ATOM 895 N N . LYS B 1 11 ? 16.433 30.015 14.243 1.00 21.19 8 LYS B N 1
ATOM 896 C CA . LYS B 1 11 ? 15.349 29.445 15.051 1.00 20.83 8 LYS B CA 1
ATOM 897 C C . LYS B 1 11 ? 14.525 30.555 15.691 1.00 20.32 8 LYS B C 1
ATOM 898 O O . LYS B 1 11 ? 15.080 31.536 16.180 1.00 20.51 8 LYS B O 1
ATOM 904 N N . GLY B 1 12 ? 13.202 30.405 15.675 1.00 19.71 9 GLY B N 1
ATOM 905 C CA . GLY B 1 12 ? 12.303 31.416 16.227 1.00 19.23 9 GLY B CA 1
ATOM 906 C C . GLY B 1 12 ? 12.030 32.538 15.243 1.00 18.80 9 GLY B C 1
ATOM 907 O O . GLY B 1 12 ? 10.883 32.957 15.074 1.00 19.13 9 GLY B O 1
ATOM 908 N N . ILE B 1 13 ? 13.085 33.024 14.594 1.00 18.15 10 ILE B N 1
ATOM 909 C CA . ILE B 1 13 ? 12.979 34.078 13.597 1.00 17.65 10 ILE B CA 1
ATOM 910 C C . ILE B 1 13 ? 12.267 33.578 12.349 1.00 17.37 10 ILE B C 1
ATOM 911 O O . ILE B 1 13 ? 11.370 34.239 11.835 1.00 17.45 10 ILE B O 1
ATOM 916 N N . LEU B 1 14 ? 12.669 32.409 11.865 1.00 17.20 11 LEU B N 1
ATOM 917 C CA . LEU B 1 14 ? 12.157 31.892 10.597 1.00 16.98 11 LEU B CA 1
ATOM 918 C C . LEU B 1 14 ? 10.649 31.677 10.640 1.00 16.75 11 LEU B C 1
ATOM 919 O O . LEU B 1 14 ? 9.950 31.992 9.675 1.00 16.50 11 LEU B O 1
ATOM 924 N N . GLU B 1 15 ? 10.156 31.148 11.759 1.00 16.65 12 GLU B N 1
ATOM 925 C CA . GLU B 1 15 ? 8.713 31.040 11.995 1.00 16.63 12 GLU B CA 1
ATOM 926 C C . GLU B 1 15 ? 8.051 32.403 11.817 1.00 16.43 12 GLU B C 1
ATOM 927 O O . GLU B 1 15 ? 7.015 32.520 11.164 1.00 16.49 12 GLU B O 1
ATOM 933 N N . GLY B 1 16 ? 8.665 33.431 12.396 1.00 16.18 13 GLY B N 1
ATOM 934 C CA . GLY B 1 16 ? 8.148 34.791 12.313 1.00 15.97 13 GLY B CA 1
ATOM 935 C C . GLY B 1 16 ? 8.125 35.330 10.899 1.00 15.78 13 GLY B C 1
ATOM 936 O O . GLY B 1 16 ? 7.153 35.956 10.488 1.00 15.85 13 GLY B O 1
ATOM 937 N N . LEU B 1 17 ? 9.201 35.090 10.158 1.00 15.64 14 LEU B N 1
ATOM 938 C CA . LEU B 1 17 ? 9.295 35.534 8.770 1.00 15.65 14 LEU B CA 1
ATOM 939 C C . LEU B 1 17 ? 8.312 34.790 7.871 1.00 15.70 14 LEU B C 1
ATOM 940 O O . LEU B 1 17 ? 7.769 35.363 6.931 1.00 15.79 14 LEU B O 1
ATOM 945 N N . VAL B 1 18 ? 8.097 33.509 8.155 1.00 15.84 15 VAL B N 1
ATOM 946 C CA . VAL B 1 18 ? 7.130 32.713 7.405 1.00 15.79 15 VAL B CA 1
ATOM 947 C C . VAL B 1 18 ? 5.730 33.283 7.612 1.00 15.95 15 VAL B C 1
ATOM 948 O O . VAL B 1 18 ? 5.005 33.510 6.647 1.00 16.08 15 VAL B O 1
ATOM 952 N N . LEU B 1 19 ? 5.358 33.534 8.863 1.00 16.12 16 LEU B N 1
ATOM 953 C CA . LEU B 1 19 ? 4.073 34.168 9.144 1.00 16.38 16 LEU B CA 1
ATOM 954 C C . LEU B 1 19 ? 3.961 35.478 8.361 1.00 16.83 16 LEU B C 1
ATOM 955 O O . LEU B 1 19 ? 2.942 35.736 7.712 1.00 16.97 16 LEU B O 1
ATOM 960 N N . ALA B 1 20 ? 5.028 36.278 8.408 1.00 17.13 17 ALA B N 1
ATOM 961 C CA . ALA B 1 20 ? 5.097 37.558 7.703 1.00 17.32 17 ALA B CA 1
ATOM 962 C C . ALA B 1 20 ? 4.784 37.418 6.219 1.00 17.68 17 ALA B C 1
ATOM 963 O O . ALA B 1 20 ? 3.952 38.158 5.685 1.00 17.70 17 ALA B O 1
ATOM 965 N N . ILE B 1 21 ? 5.449 36.468 5.562 1.00 18.04 18 ILE B N 1
ATOM 966 C CA . ILE B 1 21 ? 5.253 36.236 4.128 1.00 18.42 18 ILE B CA 1
ATOM 967 C C . ILE B 1 21 ? 3.807 35.844 3.809 1.00 18.93 18 ILE B C 1
ATOM 968 O O . ILE B 1 21 ? 3.215 36.365 2.864 1.00 18.93 18 ILE B O 1
ATOM 973 N N . ILE B 1 22 ? 3.240 34.945 4.607 1.00 19.59 19 ILE B N 1
ATOM 974 C CA . ILE B 1 22 ? 1.855 34.502 4.415 1.00 20.21 19 ILE B CA 1
ATOM 975 C C . ILE B 1 22 ? 0.849 35.659 4.591 1.00 21.04 19 ILE B C 1
ATOM 976 O O . ILE B 1 22 ? -0.147 35.740 3.860 1.00 20.96 19 ILE B O 1
ATOM 981 N N . GLN B 1 23 ? 1.117 36.551 5.547 1.00 22.00 20 GLN B N 1
ATOM 982 C CA . GLN B 1 23 ? 0.262 37.727 5.780 1.00 22.86 20 GLN B CA 1
ATOM 983 C C . GLN B 1 23 ? 0.145 38.608 4.539 1.00 23.65 20 GLN B C 1
ATOM 984 O O . GLN B 1 23 ? -0.924 39.131 4.234 1.00 23.62 20 GLN B O 1
ATOM 990 N N . ARG B 1 24 ? 1.261 38.765 3.836 1.00 24.71 21 ARG B N 1
ATOM 991 C CA . ARG B 1 24 ? 1.348 39.661 2.690 1.00 25.55 21 ARG B CA 1
ATOM 992 C C . ARG B 1 24 ? 0.566 39.105 1.502 1.00 26.25 21 ARG B C 1
ATOM 993 O O . ARG B 1 24 ? -0.167 39.840 0.836 1.00 26.50 21 ARG B O 1
ATOM 1001 N N . LYS B 1 25 ? 0.729 37.807 1.248 1.00 27.05 22 LYS B N 1
ATOM 1002 C CA . LYS B 1 25 ? 0.098 37.145 0.108 1.00 27.62 22 LYS B CA 1
ATOM 1003 C C . LYS B 1 25 ? -0.207 35.674 0.417 1.00 27.99 22 LYS B C 1
ATOM 1004 O O . LYS B 1 25 ? 0.603 34.985 1.045 1.00 28.01 22 LYS B O 1
ATOM 1010 N N . GLU B 1 26 ? -1.372 35.200 -0.030 1.00 28.43 23 GLU B N 1
ATOM 1011 C CA . GLU B 1 26 ? -1.697 33.772 0.031 1.00 28.72 23 GLU B CA 1
ATOM 1012 C C . GLU B 1 26 ? -0.668 33.011 -0.801 1.00 28.86 23 GLU B C 1
ATOM 1013 O O . GLU B 1 26 ? -0.330 33.432 -1.912 1.00 28.92 23 GLU B O 1
ATOM 1019 N N . THR B 1 27 ? -0.177 31.894 -0.273 1.00 28.93 24 THR B N 1
ATOM 1020 C CA . THR B 1 27 ? 1.063 31.319 -0.779 1.00 28.99 24 THR B CA 1
ATOM 1021 C C . THR B 1 27 ? 1.239 29.834 -0.456 1.00 28.93 24 THR B C 1
ATOM 1022 O O . THR B 1 27 ? 0.501 29.273 0.352 1.00 28.93 24 THR B O 1
ATOM 1026 N N . TYR B 1 28 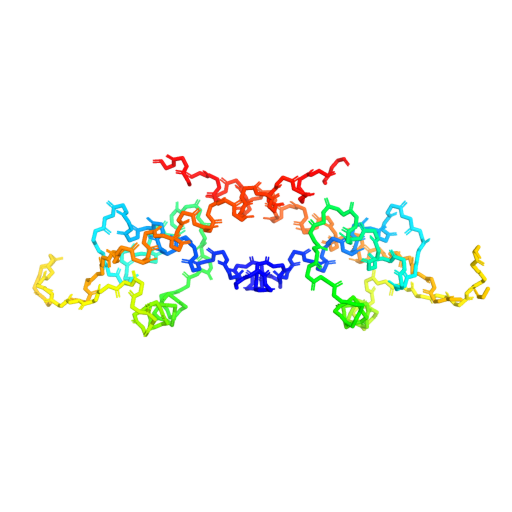? 2.236 29.219 -1.090 1.00 28.80 25 TYR B N 1
ATOM 1027 C CA . TYR B 1 28 ? 2.595 27.824 -0.830 1.00 28.82 25 TYR B CA 1
ATOM 1028 C C . TYR B 1 28 ? 4.118 27.662 -0.724 1.00 28.75 25 TYR B C 1
ATOM 1029 O O . TYR B 1 28 ? 4.879 28.492 -1.227 1.00 28.69 25 TYR B O 1
ATOM 1038 N N . GLY B 1 29 ? 4.543 26.578 -0.077 1.00 28.68 26 GLY B N 1
ATOM 1039 C CA . GLY B 1 29 ? 5.955 26.303 0.220 1.00 28.56 26 GLY B CA 1
ATOM 1040 C C . GLY B 1 29 ? 6.999 26.846 -0.741 1.00 28.50 26 GLY B C 1
ATOM 1041 O O . GLY B 1 29 ? 7.952 27.498 -0.318 1.00 28.74 26 GLY B O 1
ATOM 1042 N N . TYR B 1 30 ? 6.833 26.578 -2.033 1.00 28.30 27 TYR B N 1
ATOM 1043 C CA . TYR B 1 30 ? 7.835 26.975 -3.025 1.00 28.10 27 TYR B CA 1
ATOM 1044 C C . TYR B 1 30 ? 7.929 28.494 -3.140 1.00 27.67 27 TYR B C 1
ATOM 1045 O O . TYR B 1 30 ? 9.027 29.042 -3.197 1.00 27.67 27 TYR B O 1
ATOM 1054 N N . GLU B 1 31 ? 6.776 29.160 -3.194 1.00 27.27 28 GLU B N 1
ATOM 1055 C CA . GLU B 1 31 ? 6.723 30.626 -3.227 1.00 26.91 28 GLU B CA 1
ATOM 1056 C C . GLU B 1 31 ? 7.397 31.217 -1.998 1.00 26.50 28 GLU B C 1
ATOM 1057 O O . GLU B 1 31 ? 8.206 32.133 -2.113 1.00 26.47 28 GLU B O 1
ATOM 1063 N N . ILE B 1 32 ? 7.057 30.676 -0.829 1.00 26.07 29 ILE B N 1
ATOM 1064 C CA . ILE B 1 32 ? 7.575 31.167 0.449 1.00 25.73 29 ILE B CA 1
ATOM 1065 C C . ILE B 1 32 ? 9.091 31.015 0.519 1.00 25.59 29 ILE B C 1
ATOM 1066 O O . ILE B 1 32 ? 9.800 31.956 0.884 1.00 25.64 29 ILE B O 1
ATOM 1071 N N . THR B 1 33 ? 9.578 29.827 0.165 1.00 25.30 30 THR B N 1
ATOM 1072 C CA . THR B 1 33 ? 11.010 29.536 0.168 1.00 25.03 30 THR B CA 1
ATOM 1073 C C . THR B 1 33 ? 11.758 30.436 -0.816 1.00 24.87 30 THR B C 1
ATOM 1074 O O . THR B 1 33 ? 12.854 30.902 -0.518 1.00 24.87 30 THR B O 1
ATOM 1078 N N . LYS B 1 34 ? 11.150 30.689 -1.972 1.00 24.69 31 LYS B N 1
ATOM 1079 C CA . LYS B 1 34 ? 11.768 31.499 -3.024 1.00 24.65 31 LYS B CA 1
ATOM 1080 C C . LYS B 1 34 ? 11.901 32.970 -2.608 1.00 24.61 31 LYS B C 1
ATOM 1081 O O . LYS B 1 34 ? 12.908 33.617 -2.910 1.00 24.38 31 LYS B O 1
ATOM 1087 N N . ILE B 1 35 ? 10.879 33.488 -1.926 1.00 24.63 32 ILE B N 1
ATOM 1088 C CA . ILE B 1 35 ? 10.909 34.844 -1.371 1.00 24.61 32 ILE B CA 1
ATOM 1089 C C . ILE B 1 35 ? 11.998 34.978 -0.308 1.00 24.82 32 ILE B C 1
ATOM 1090 O O . ILE B 1 35 ? 12.783 35.924 -0.341 1.00 24.83 32 ILE B O 1
ATOM 1095 N N . LEU B 1 36 ? 12.036 34.033 0.631 1.00 24.99 33 LEU B N 1
ATOM 1096 C CA . LEU B 1 36 ? 13.091 33.999 1.650 1.00 25.17 33 LEU B CA 1
ATOM 1097 C C . LEU B 1 36 ? 14.478 33.963 1.007 1.00 25.54 33 LEU B C 1
ATOM 1098 O O . LEU B 1 36 ? 15.375 34.709 1.409 1.00 25.55 33 LEU B O 1
ATOM 1103 N N . ASN B 1 37 ? 14.641 33.102 0.004 1.00 25.88 34 ASN B N 1
ATOM 1104 C CA . ASN B 1 37 ? 15.910 32.981 -0.718 1.00 26.22 34 ASN B CA 1
ATOM 1105 C C . ASN B 1 37 ? 16.356 34.301 -1.344 1.00 26.54 34 ASN B C 1
ATOM 1106 O O . ASN B 1 37 ? 17.542 34.628 -1.314 1.00 26.62 34 ASN B O 1
ATOM 1111 N N . ASP B 1 38 ? 15.402 35.057 -1.891 1.00 26.84 35 ASP B N 1
ATOM 1112 C CA . ASP B 1 38 ? 15.703 36.318 -2.583 1.00 27.11 35 ASP B CA 1
ATOM 1113 C C . ASP B 1 38 ? 15.936 37.510 -1.648 1.00 27.29 35 ASP B C 1
ATOM 1114 O O . ASP B 1 38 ? 16.226 38.605 -2.127 1.00 27.48 35 ASP B O 1
ATOM 1119 N N . GLN B 1 39 ? 15.809 37.311 -0.334 1.00 27.50 36 GLN B N 1
ATOM 1120 C CA . GLN B 1 39 ? 15.809 38.432 0.626 1.00 27.63 36 GLN B CA 1
ATOM 1121 C C . GLN B 1 39 ? 17.039 38.766 1.515 1.00 27.64 36 GLN B C 1
ATOM 1122 O O . GLN B 1 39 ? 16.994 39.791 2.190 1.00 27.63 36 GLN B O 1
ATOM 1128 N N . GLY B 1 40 ? 18.113 37.974 1.576 1.00 27.76 37 GLY B N 1
ATOM 1129 C CA . GLY B 1 40 ? 18.260 36.659 0.972 1.00 27.82 37 GLY B CA 1
ATOM 1130 C C . GLY B 1 40 ? 18.749 35.669 2.015 1.00 27.95 37 GLY B C 1
ATOM 1131 O O . GLY B 1 40 ? 19.928 35.664 2.382 1.00 27.74 37 GLY B O 1
ATOM 1132 N N . PHE B 1 41 ? 17.824 34.850 2.512 1.00 28.01 38 PHE B N 1
ATOM 1133 C CA . PHE B 1 41 ? 18.157 33.720 3.366 1.00 28.09 38 PHE B CA 1
ATOM 1134 C C . PHE B 1 41 ? 18.390 32.535 2.432 1.00 28.29 38 PHE B C 1
ATOM 1135 O O . PHE B 1 41 ? 17.525 31.677 2.252 1.00 28.36 38 PHE B O 1
ATOM 1143 N N . THR B 1 42 ? 19.576 32.515 1.828 1.00 28.49 39 THR B N 1
ATOM 1144 C CA . THR B 1 42 ? 19.870 31.635 0.693 1.00 28.63 39 THR B CA 1
ATOM 1145 C C . THR B 1 42 ? 20.062 30.166 1.071 1.00 28.77 39 THR B C 1
ATOM 1146 O O . THR B 1 42 ? 19.838 29.284 0.239 1.00 28.93 39 THR B O 1
ATOM 1150 N N . GLU B 1 43 ? 20.458 29.896 2.314 1.00 28.81 40 GLU B N 1
ATOM 1151 C CA . GLU B 1 43 ? 20.686 28.514 2.752 1.00 28.76 40 GLU B CA 1
ATOM 1152 C C . GLU B 1 43 ? 19.464 27.912 3.451 1.00 28.56 40 GLU B C 1
ATOM 1153 O O . GLU B 1 43 ? 19.599 27.023 4.292 1.00 28.58 40 GLU B O 1
ATOM 1159 N N . ILE B 1 44 ? 18.277 28.398 3.088 1.00 28.38 41 ILE B N 1
ATOM 1160 C CA . ILE B 1 44 ? 17.015 27.851 3.573 1.00 28.19 41 ILE B CA 1
ATOM 1161 C C . ILE B 1 44 ? 16.350 27.075 2.446 1.00 28.02 41 ILE B C 1
ATOM 1162 O O . ILE B 1 44 ? 16.024 27.642 1.405 1.00 28.00 41 ILE B O 1
ATOM 1167 N N . VAL B 1 45 ? 16.165 25.776 2.663 1.00 27.93 42 VAL B N 1
ATOM 1168 C CA . VAL B 1 45 ? 15.495 24.903 1.697 1.00 27.84 42 VAL B CA 1
ATOM 1169 C C . VAL B 1 45 ? 14.035 24.730 2.095 1.00 27.82 42 VAL B C 1
ATOM 1170 O O . VAL B 1 45 ? 13.673 24.967 3.251 1.00 27.84 42 VAL B O 1
ATOM 1174 N N . GLU B 1 46 ? 13.200 24.317 1.144 1.00 27.79 43 GLU B N 1
ATOM 1175 C CA . GLU B 1 46 ? 11.762 24.191 1.402 1.00 27.88 43 GLU B CA 1
ATOM 1176 C C . GLU B 1 46 ? 11.405 23.035 2.339 1.00 27.78 43 GLU B C 1
ATOM 1177 O O . GLU B 1 46 ? 10.289 22.986 2.862 1.00 27.72 43 GLU B O 1
ATOM 1183 N N . GLY B 1 47 ? 12.345 22.112 2.546 1.00 27.73 44 GLY B N 1
ATOM 1184 C CA . GLY B 1 47 ? 12.206 21.087 3.576 1.00 27.64 44 GLY B CA 1
ATOM 1185 C C . GLY B 1 47 ? 12.079 21.720 4.948 1.00 27.68 44 GLY B C 1
ATOM 1186 O O . GLY B 1 47 ? 11.262 21.292 5.765 1.00 27.67 44 GLY B O 1
ATOM 1187 N N . THR B 1 48 ? 12.887 22.752 5.191 1.00 27.76 45 THR B N 1
ATOM 1188 C CA . THR B 1 48 ? 12.817 23.526 6.433 1.00 27.87 45 THR B CA 1
ATOM 1189 C C . THR B 1 48 ? 11.509 24.319 6.529 1.00 27.80 45 THR B C 1
ATOM 1190 O O . THR B 1 48 ? 10.921 24.426 7.607 1.00 27.94 45 THR B O 1
ATOM 1194 N N . VAL B 1 49 ? 11.069 24.879 5.403 1.00 27.59 46 VAL B N 1
ATOM 1195 C CA . VAL B 1 49 ? 9.822 25.644 5.354 1.00 27.44 46 VAL B CA 1
ATOM 1196 C C . VAL B 1 49 ? 8.624 24.734 5.599 1.00 27.43 46 VAL B C 1
ATOM 1197 O O . VAL B 1 49 ? 7.749 25.049 6.410 1.00 27.45 46 VAL B O 1
ATOM 1201 N N . TYR B 1 50 ? 8.597 23.609 4.885 1.00 27.33 47 TYR B N 1
ATOM 1202 C CA . TYR B 1 50 ? 7.562 22.586 5.047 1.00 27.20 47 TYR B CA 1
ATOM 1203 C C . TYR B 1 50 ? 7.378 22.206 6.517 1.00 27.05 47 TYR B C 1
ATOM 1204 O O . TYR B 1 50 ? 6.257 22.217 7.028 1.00 26.99 47 TYR B O 1
ATOM 1213 N N . THR B 1 51 ? 8.485 21.887 7.190 1.00 26.88 48 THR B N 1
ATOM 1214 C CA . THR B 1 51 ? 8.456 21.519 8.608 1.00 26.70 48 THR B CA 1
ATOM 1215 C C . THR B 1 51 ? 7.805 22.620 9.433 1.00 26.53 48 THR B C 1
ATOM 1216 O O . THR B 1 51 ? 6.963 22.350 10.288 1.00 26.49 48 THR B O 1
ATOM 1220 N N . ILE B 1 52 ? 8.211 23.859 9.168 1.00 26.40 49 ILE B N 1
ATOM 1221 C CA . ILE B 1 52 ? 7.651 25.026 9.845 1.00 26.30 49 ILE B CA 1
ATOM 1222 C C . ILE B 1 52 ? 6.159 25.171 9.553 1.00 26.23 49 ILE B C 1
ATOM 1223 O O . ILE B 1 52 ? 5.376 25.443 10.463 1.00 26.29 49 ILE B O 1
ATOM 1228 N N . LEU B 1 53 ? 5.774 24.971 8.292 1.00 26.09 50 LEU B N 1
ATOM 1229 C CA . LEU B 1 53 ? 4.372 25.090 7.880 1.00 26.00 50 LEU B CA 1
ATOM 1230 C C . LEU B 1 53 ? 3.475 24.046 8.552 1.00 26.19 50 LEU B C 1
ATOM 1231 O O . LEU B 1 53 ? 2.341 24.353 8.931 1.00 26.31 50 LEU B O 1
ATOM 1236 N N . LEU B 1 54 ? 3.975 22.821 8.699 1.00 26.31 51 LEU B N 1
ATOM 1237 C CA . LEU B 1 54 ? 3.258 21.795 9.461 1.00 26.41 51 LEU B CA 1
ATOM 1238 C C . LEU B 1 54 ? 2.947 22.293 10.871 1.00 26.62 51 LEU B C 1
ATOM 1239 O O . LEU B 1 54 ? 1.827 22.136 11.356 1.00 26.53 51 LEU B O 1
ATOM 1244 N N . ARG B 1 55 ? 3.936 22.906 11.515 1.00 26.99 52 ARG B N 1
ATOM 1245 C CA . ARG B 1 55 ? 3.776 23.371 12.890 1.00 27.36 52 ARG B CA 1
ATOM 1246 C C . ARG B 1 55 ? 2.800 24.544 12.990 1.00 27.60 52 ARG B C 1
ATOM 1247 O O . ARG B 1 55 ? 1.979 24.596 13.908 1.00 27.57 52 ARG B O 1
ATOM 1255 N N . LEU B 1 56 ? 2.898 25.481 12.051 1.00 27.91 53 LEU B N 1
ATOM 1256 C CA . LEU B 1 56 ? 1.981 26.620 11.998 1.00 28.29 53 LEU B CA 1
ATOM 1257 C C . LEU B 1 56 ? 0.536 26.148 11.875 1.00 28.70 53 LEU B C 1
ATOM 1258 O O . LEU B 1 56 ? -0.345 26.610 12.609 1.00 28.84 53 LEU B O 1
ATOM 1263 N N . GLU B 1 57 ? 0.311 25.227 10.940 1.00 29.07 54 GLU B N 1
ATOM 1264 C CA . GLU B 1 57 ? -1.004 24.630 10.726 1.00 29.37 54 GLU B CA 1
ATOM 1265 C C . GLU B 1 57 ? -1.492 23.914 11.982 1.00 29.50 54 GLU B C 1
ATOM 1266 O O . GLU B 1 57 ? -2.609 24.152 12.439 1.00 29.52 54 GLU B O 1
ATOM 1272 N N . LYS B 1 58 ? -0.643 23.059 12.546 1.00 29.79 55 LYS B N 1
ATOM 1273 C CA . LYS B 1 58 ? -0.981 22.294 13.754 1.00 30.00 55 LYS B CA 1
ATOM 1274 C C . LYS B 1 58 ? -1.569 23.190 14.850 1.00 30.10 55 LYS B C 1
ATOM 1275 O O . LYS B 1 58 ? -2.556 22.828 15.484 1.00 30.12 55 LYS B O 1
ATOM 1281 N N . ASN B 1 59 ? -0.971 24.362 15.050 1.00 30.33 56 ASN B N 1
ATOM 1282 C CA . ASN B 1 59 ? -1.417 25.302 16.082 1.00 30.49 56 ASN B CA 1
ATOM 1283 C C . ASN B 1 59 ? -2.501 26.279 15.600 1.00 30.60 56 ASN B C 1
ATOM 1284 O O . ASN B 1 59 ? -2.918 27.169 16.346 1.00 30.41 56 ASN B O 1
ATOM 1289 N N . GLN B 1 60 ? -2.940 26.108 14.352 1.00 30.84 57 GLN B N 1
ATOM 1290 C CA . GLN B 1 60 ? -4.044 26.878 13.759 1.00 31.02 57 GLN B CA 1
ATOM 1291 C C . GLN B 1 60 ? -3.768 28.383 13.637 1.00 31.15 57 GLN B C 1
ATOM 1292 O O . GLN B 1 60 ? -4.691 29.200 13.656 1.00 30.97 57 GLN B O 1
ATOM 1298 N N . TRP B 1 61 ? -2.492 28.739 13.494 1.00 31.42 58 TRP B N 1
ATOM 1299 C CA . TRP B 1 61 ? -2.102 30.120 13.210 1.00 31.64 58 TRP B CA 1
ATOM 1300 C C . TRP B 1 61 ? -2.243 30.407 11.713 1.00 31.69 58 TRP B C 1
ATOM 1301 O O . TRP B 1 61 ? -2.442 31.553 11.312 1.00 31.68 58 TRP B O 1
ATOM 1312 N N . VAL B 1 62 ? -2.140 29.358 10.897 1.00 31.78 59 VAL B N 1
ATOM 1313 C CA . VAL B 1 62 ? -2.447 29.440 9.471 1.00 31.83 59 VAL B CA 1
ATOM 1314 C C . VAL B 1 62 ? -3.496 28.390 9.099 1.00 31.89 59 VAL B C 1
ATOM 1315 O O . VAL B 1 62 ? -3.561 27.328 9.717 1.00 32.05 59 VAL B O 1
ATOM 1319 N N . ILE B 1 63 ? -4.330 28.707 8.110 1.00 31.87 60 ILE B N 1
ATOM 1320 C CA . ILE B 1 63 ? -5.211 27.724 7.485 1.00 31.83 60 ILE B CA 1
ATOM 1321 C C . ILE B 1 63 ? -4.575 27.291 6.171 1.00 31.80 60 ILE B C 1
ATOM 1322 O O . ILE B 1 63 ? -3.988 28.111 5.466 1.00 31.81 60 ILE B O 1
ATOM 1327 N N . ALA B 1 64 ? -4.702 26.004 5.850 1.00 31.77 61 ALA B N 1
ATOM 1328 C CA . ALA B 1 64 ? -4.172 25.440 4.610 1.00 31.70 61 ALA B CA 1
ATOM 1329 C C . ALA B 1 64 ? -5.307 24.896 3.746 1.00 31.68 61 ALA B C 1
ATOM 1330 O O . ALA B 1 64 ? -6.270 24.316 4.254 1.00 31.73 61 ALA B O 1
ATOM 1332 N N . GLU B 1 65 ? -5.186 25.080 2.437 1.00 31.59 62 GLU B N 1
ATOM 1333 C CA . GLU B 1 65 ? -6.228 24.656 1.509 1.00 31.60 62 GLU B CA 1
ATOM 1334 C C . GLU B 1 65 ? -5.659 24.531 0.099 1.00 31.45 62 GLU B C 1
ATOM 1335 O O . GLU B 1 65 ? -4.769 25.292 -0.283 1.00 31.38 62 GLU B O 1
ATOM 1341 N N . LYS B 1 66 ? -6.176 23.569 -0.663 1.00 31.32 63 LYS B N 1
ATOM 1342 C CA . LYS B 1 66 ? -5.636 23.250 -1.982 1.00 31.20 63 LYS B CA 1
ATOM 1343 C C . LYS B 1 66 ? -6.409 23.920 -3.109 1.00 31.20 63 LYS B C 1
ATOM 1344 O O . LYS B 1 66 ? -7.636 23.851 -3.159 1.00 31.17 63 LYS B O 1
ATOM 1350 N N . LYS B 1 67 ? -5.678 24.563 -4.012 1.00 31.25 64 LYS B N 1
ATOM 1351 C CA . LYS B 1 67 ? -6.260 25.162 -5.204 1.00 31.38 64 LYS B CA 1
ATOM 1352 C C . LYS B 1 67 ? -5.355 24.866 -6.395 1.00 31.56 64 LYS B C 1
ATOM 1353 O O . LYS B 1 67 ? -4.190 24.510 -6.205 1.00 31.44 64 LYS B O 1
ATOM 1359 N N . PRO B 1 68 ? -5.878 25.016 -7.628 1.00 31.87 65 PRO B N 1
ATOM 1360 C CA . PRO B 1 68 ? -5.035 24.785 -8.804 1.00 32.10 65 PRO B CA 1
ATOM 1361 C C . PRO B 1 68 ? -3.949 25.850 -8.958 1.00 32.38 65 PRO B C 1
ATOM 1362 O O . PRO B 1 68 ? -4.101 26.975 -8.464 1.00 32.39 65 PRO B O 1
ATOM 1366 N N . SER B 1 69 ? -2.869 25.485 -9.641 1.00 32.58 66 SER B N 1
ATOM 1367 C CA . SER B 1 69 ? -1.719 26.363 -9.808 1.00 32.80 66 SER B CA 1
ATOM 1368 C C . SER B 1 69 ? -1.718 27.044 -11.169 1.00 32.97 66 SER B C 1
ATOM 1369 O O . SER B 1 69 ? -2.552 26.751 -12.028 1.00 33.05 66 SER B O 1
ATOM 1372 N N . GLU B 1 70 ? -0.776 27.965 -11.344 1.00 33.07 67 GLU B N 1
ATOM 1373 C CA . GLU B 1 70 ? -0.356 28.402 -12.666 1.00 33.14 67 GLU B CA 1
ATOM 1374 C C . GLU B 1 70 ? 0.878 27.571 -13.039 1.00 33.18 67 GLU B C 1
ATOM 1375 O O . GLU B 1 70 ? 1.978 27.855 -12.555 1.00 33.14 67 GLU B O 1
ATOM 1381 N N . LYS B 1 71 ? 0.714 26.540 -13.874 1.00 33.15 68 LYS B N 1
ATOM 1382 C CA . LYS B 1 71 ? -0.560 26.204 -14.522 1.00 33.10 68 LYS B CA 1
ATOM 1383 C C . LYS B 1 71 ? -0.868 24.705 -14.475 1.00 33.00 68 LYS B C 1
ATOM 1384 O O . LYS B 1 71 ? -0.284 23.918 -15.223 1.00 32.96 68 LYS B O 1
ATOM 1386 N N . GLY B 1 72 ? -1.788 24.326 -13.587 1.00 32.89 69 GLY B N 1
ATOM 1387 C CA . GLY B 1 72 ? -2.345 22.973 -13.562 1.00 32.81 69 GLY B CA 1
ATOM 1388 C C . GLY B 1 72 ? -2.520 22.390 -12.166 1.00 32.72 69 GLY B C 1
ATOM 1389 O O . GLY B 1 72 ? -3.533 22.653 -11.517 1.00 32.68 69 GLY B O 1
ATOM 1390 N N . PRO B 1 73 ? -1.539 21.586 -11.702 1.00 32.64 70 PRO B N 1
ATOM 1391 C CA . PRO B 1 73 ? -1.589 20.833 -10.439 1.00 32.54 70 PRO B CA 1
ATOM 1392 C C . PRO B 1 73 ? -2.089 21.580 -9.202 1.00 32.36 70 PRO B C 1
ATOM 1393 O O . PRO B 1 73 ? -1.959 22.804 -9.110 1.00 32.37 70 PRO B O 1
ATOM 1405 N N . ARG B 1 75 ? -2.020 22.735 -5.282 1.00 31.54 72 ARG B N 1
ATOM 1406 C CA . ARG B 1 75 ? -0.988 23.121 -4.326 1.00 31.40 72 ARG B CA 1
ATOM 1407 C C . ARG B 1 75 ? -1.642 23.510 -3.015 1.00 31.07 72 ARG B C 1
ATOM 1408 O O . ARG B 1 75 ? -2.792 23.938 -2.998 1.00 31.04 72 ARG B O 1
ATOM 1416 N N . LYS B 1 76 ? -0.898 23.368 -1.923 1.00 30.77 73 LYS B N 1
ATOM 1417 C CA . LYS B 1 76 ? -1.403 23.694 -0.594 1.00 30.58 73 LYS B CA 1
ATOM 1418 C C . LYS B 1 76 ? -1.106 25.167 -0.281 1.00 30.34 73 LYS B C 1
ATOM 1419 O O . LYS B 1 76 ? 0.027 25.530 0.030 1.00 30.30 73 LYS B O 1
ATOM 1425 N N . PHE B 1 77 ? -2.136 26.005 -0.388 1.00 30.13 74 PHE B N 1
ATOM 1426 C CA . PHE B 1 77 ? -2.012 27.449 -0.176 1.00 29.90 74 PHE B CA 1
ATOM 1427 C C . PHE B 1 77 ? -2.361 27.831 1.262 1.00 29.85 74 PHE B C 1
ATOM 1428 O O . PHE B 1 77 ? -3.244 27.223 1.871 1.00 29.89 74 PHE B O 1
ATOM 1436 N N . TYR B 1 78 ? -1.681 28.852 1.786 1.00 29.73 75 TYR B N 1
ATOM 1437 C CA . TYR B 1 78 ? -1.814 29.248 3.192 1.00 29.72 75 TYR B CA 1
ATOM 1438 C C . TYR B 1 78 ? -2.311 30.681 3.375 1.00 29.57 75 TYR B C 1
ATOM 1439 O O . TYR B 1 78 ? -2.114 31.536 2.514 1.00 29.56 75 TYR B O 1
ATOM 1448 N N . ARG B 1 79 ? -2.944 30.930 4.518 1.00 29.42 76 ARG B N 1
ATOM 1449 C CA . ARG B 1 79 ? -3.334 32.277 4.923 1.00 29.42 76 ARG B CA 1
ATOM 1450 C C . ARG B 1 79 ? -3.406 32.352 6.446 1.00 29.23 76 ARG B C 1
ATOM 1451 O O . ARG B 1 79 ? -3.682 31.355 7.114 1.00 29.06 76 ARG B O 1
ATOM 1459 N N . LEU B 1 80 ? -3.144 33.536 6.990 1.00 29.09 77 LEU B N 1
ATOM 1460 C CA . LEU B 1 80 ? -3.128 33.729 8.437 1.00 28.87 77 LEU B CA 1
ATOM 1461 C C . LEU B 1 80 ? -4.531 33.712 9.029 1.00 28.75 77 LEU B C 1
ATOM 1462 O O . LEU B 1 80 ? -5.462 34.283 8.465 1.00 28.75 77 LEU B O 1
ATOM 1467 N N . THR B 1 81 ? -4.668 33.049 10.171 1.00 28.62 78 THR B N 1
ATOM 1468 C CA . THR B 1 81 ? -5.872 33.150 10.981 1.00 28.48 78 THR B CA 1
ATOM 1469 C C . THR B 1 81 ? -5.781 34.444 11.788 1.00 28.38 78 THR B C 1
ATOM 1470 O O . THR B 1 81 ? -4.781 35.158 11.714 1.00 28.42 78 THR B O 1
ATOM 1474 N N . SER B 1 82 ? -6.820 34.747 12.558 1.00 28.22 79 SER B N 1
ATOM 1475 C CA . SER B 1 82 ? -6.784 35.895 13.461 1.00 28.07 79 SER B CA 1
ATOM 1476 C C . SER B 1 82 ? -5.738 35.687 14.559 1.00 28.06 79 SER B C 1
ATOM 1477 O O . SER B 1 82 ? -5.024 36.622 14.931 1.00 28.03 79 SER B O 1
ATOM 1480 N N . SER B 1 83 ? -5.659 34.460 15.071 1.00 28.00 80 SER B N 1
ATOM 1481 C CA . SER B 1 83 ? -4.667 34.098 16.076 1.00 27.95 80 SER B CA 1
ATOM 1482 C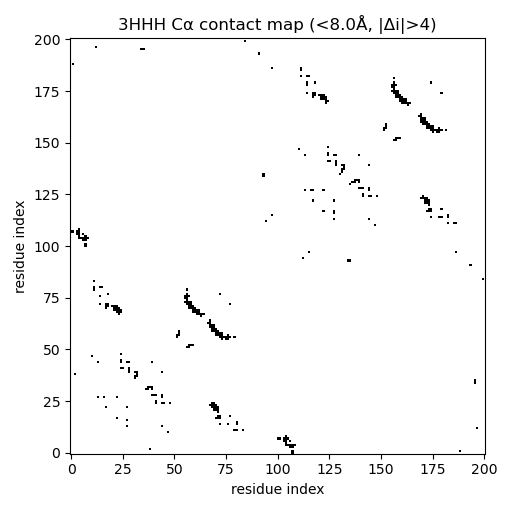 C . SER B 1 83 ? -3.261 34.184 15.491 1.00 28.10 80 SER B C 1
ATOM 1483 O O . SER B 1 83 ? -2.325 34.593 16.174 1.00 28.25 80 SER B O 1
ATOM 1486 N N . GLY B 1 84 ? -3.120 33.793 14.226 1.00 28.15 81 GLY B N 1
ATOM 1487 C CA . GLY B 1 84 ? -1.850 33.900 13.525 1.00 28.16 81 GLY B CA 1
ATOM 1488 C C . GLY B 1 84 ? -1.388 35.336 13.420 1.00 28.29 81 GLY B C 1
ATOM 1489 O O . GLY B 1 84 ? -0.265 35.658 13.804 1.00 28.53 81 GLY B O 1
ATOM 1490 N N . GLU B 1 85 ? -2.260 36.201 12.903 1.00 28.33 82 GLU B N 1
ATOM 1491 C CA . GLU B 1 85 ? -1.980 37.636 12.817 1.00 28.30 82 GLU B CA 1
ATOM 1492 C C . GLU B 1 85 ? -1.492 38.140 14.181 1.00 28.06 82 GLU B C 1
ATOM 1493 O O . GLU B 1 85 ? -0.493 38.858 14.267 1.00 28.13 82 GLU B O 1
ATOM 1499 N N . ALA B 1 86 ? -2.188 37.729 15.242 1.00 27.77 83 ALA B N 1
ATOM 1500 C CA . ALA B 1 86 ? -1.809 38.057 16.619 1.00 27.61 83 ALA B CA 1
ATOM 1501 C C . ALA B 1 86 ? -0.390 37.589 16.961 1.00 27.57 83 ALA B C 1
ATOM 1502 O O . ALA B 1 86 ? 0.383 38.336 17.568 1.00 27.68 83 ALA B O 1
ATOM 1504 N N . GLU B 1 87 ? -0.060 36.357 16.573 1.00 27.36 84 GLU B N 1
ATOM 1505 C CA . GLU B 1 87 ? 1.274 35.792 16.794 1.00 27.19 84 GLU B CA 1
ATOM 1506 C C . GLU B 1 87 ? 2.347 36.597 16.052 1.00 26.98 84 GLU B C 1
ATOM 1507 O O . GLU B 1 87 ? 3.430 36.835 16.585 1.00 26.95 84 GLU B O 1
ATOM 1513 N N . LEU B 1 88 ? 2.040 37.014 14.823 1.00 26.78 85 LEU B N 1
ATOM 1514 C CA . LEU B 1 88 ? 2.969 37.811 14.019 1.00 26.44 85 LEU B CA 1
ATOM 1515 C C . LEU B 1 88 ? 3.209 39.184 14.663 1.00 26.44 85 LEU B C 1
ATOM 1516 O O . LEU B 1 88 ? 4.352 39.621 14.799 1.00 26.55 85 LEU B O 1
ATOM 1521 N N . ALA B 1 89 ? 2.132 39.849 15.072 1.00 26.33 86 ALA B N 1
ATOM 1522 C CA . ALA B 1 89 ? 2.240 41.119 15.790 1.00 26.31 86 ALA B CA 1
ATOM 1523 C C . ALA B 1 89 ? 3.134 40.960 17.013 1.00 26.33 86 ALA B C 1
ATOM 1524 O O . ALA B 1 89 ? 3.926 41.845 17.335 1.00 26.51 86 ALA B O 1
ATOM 1526 N N . ASP B 1 90 ? 3.003 39.821 17.684 1.00 26.39 87 ASP B N 1
ATOM 1527 C CA . ASP B 1 90 ? 3.791 39.523 18.870 1.00 26.41 87 ASP B CA 1
ATOM 1528 C C . ASP B 1 90 ? 5.256 39.280 18.509 1.00 26.46 87 ASP B C 1
ATOM 1529 O O . ASP B 1 90 ? 6.154 39.645 19.274 1.00 26.52 87 ASP B O 1
ATOM 1534 N N . PHE B 1 91 ? 5.495 38.663 17.352 1.00 26.34 88 PHE B N 1
ATOM 1535 C CA . PHE B 1 91 ? 6.859 38.392 16.898 1.00 26.25 88 PHE B CA 1
ATOM 1536 C C . PHE B 1 91 ? 7.632 39.681 16.645 1.00 26.21 88 PHE B C 1
ATOM 1537 O O . PHE B 1 91 ? 8.765 39.826 17.106 1.00 26.27 88 PHE B O 1
ATOM 1545 N N . TRP B 1 92 ? 7.027 40.612 15.913 1.00 26.12 89 TRP B N 1
ATOM 1546 C CA . TRP B 1 92 ? 7.708 41.862 15.574 1.00 26.05 89 TRP B CA 1
ATOM 1547 C C . TRP B 1 92 ? 8.048 42.685 16.811 1.00 26.00 89 TRP B C 1
ATOM 1548 O O . TRP B 1 92 ? 9.112 43.296 16.875 1.00 26.03 89 TRP B O 1
ATOM 1559 N N . GLN B 1 93 ? 7.151 42.688 17.791 1.00 26.01 90 GLN B N 1
ATOM 1560 C CA . GLN B 1 93 ? 7.380 43.408 19.042 1.00 26.04 90 GLN B CA 1
ATOM 1561 C C . GLN B 1 93 ? 8.540 42.787 19.827 1.00 25.93 90 GLN B C 1
ATOM 1562 O O . GLN B 1 93 ? 9.457 43.497 20.254 1.00 25.95 90 GLN B O 1
ATOM 1568 N N . ARG B 1 94 ? 8.494 41.465 20.007 1.00 25.69 91 ARG B N 1
ATOM 1569 C CA . ARG B 1 94 ? 9.593 40.721 20.636 1.00 25.51 91 ARG B CA 1
ATOM 1570 C C . ARG B 1 94 ? 10.905 40.926 19.891 1.00 25.33 91 ARG B C 1
ATOM 1571 O O . ARG B 1 94 ? 11.955 41.118 20.511 1.00 25.33 91 ARG B O 1
ATOM 1579 N N . TRP B 1 95 ? 10.838 40.874 18.564 1.00 25.03 92 TRP B N 1
ATOM 1580 C CA . TRP B 1 95 ? 12.015 41.076 17.732 1.00 24.91 92 TRP B CA 1
ATOM 1581 C C . TRP B 1 95 ? 12.558 42.491 17.882 1.00 24.92 92 TRP B C 1
ATOM 1582 O O . TRP B 1 95 ? 13.760 42.679 18.049 1.00 24.90 92 TRP B O 1
ATOM 1593 N N . THR B 1 96 ? 11.671 43.481 17.819 1.00 24.91 93 THR B N 1
ATOM 1594 C CA . THR B 1 96 ? 12.078 44.883 17.916 1.00 24.98 93 THR B CA 1
ATOM 1595 C C . THR B 1 96 ? 12.808 45.162 19.231 1.00 25.11 93 THR B C 1
ATOM 1596 O O . THR B 1 96 ? 13.756 45.951 19.268 1.00 25.06 93 THR B O 1
ATOM 1600 N N . LEU B 1 97 ? 12.369 44.496 20.296 1.00 25.21 94 LEU B N 1
ATOM 1601 C CA . LEU B 1 97 ? 13.009 44.616 21.599 1.00 25.30 94 LEU B CA 1
ATOM 1602 C C . LEU B 1 97 ? 14.372 43.921 21.583 1.00 25.44 94 LEU B C 1
ATOM 1603 O O . LEU B 1 97 ? 15.388 44.534 21.905 1.00 25.40 94 LEU B O 1
ATOM 1608 N N . LEU B 1 98 ? 14.383 42.648 21.192 1.00 25.67 95 LEU B N 1
ATOM 1609 C CA . LEU B 1 98 ? 15.616 41.859 21.085 1.00 25.73 95 LEU B CA 1
ATOM 1610 C C . LEU B 1 98 ? 16.648 42.585 20.231 1.00 25.97 95 LEU B C 1
ATOM 1611 O O . LEU B 1 98 ? 17.780 42.804 20.659 1.00 26.10 95 LEU B O 1
ATOM 1616 N N . SER B 1 99 ? 16.234 42.964 19.026 1.00 26.18 96 SER B N 1
ATOM 1617 C CA . SER B 1 99 ? 17.096 43.669 18.079 1.00 26.30 96 SER B CA 1
ATOM 1618 C C . SER B 1 99 ? 17.762 44.888 18.728 1.00 26.56 96 SER B C 1
ATOM 1619 O O . SER B 1 99 ? 18.935 45.163 18.490 1.00 26.51 96 SER B O 1
ATOM 1622 N N . LYS B 1 100 ? 17.004 45.601 19.558 1.00 26.97 97 LYS B N 1
ATOM 1623 C CA . LYS B 1 100 ? 17.493 46.789 20.256 1.00 27.21 97 LYS B CA 1
ATOM 1624 C C . LYS B 1 100 ? 18.510 46.413 21.326 1.00 27.50 97 LYS B C 1
ATOM 1625 O O . LYS B 1 100 ? 19.584 47.004 21.397 1.00 27.53 97 LYS B O 1
ATOM 1631 N N . GLN B 1 101 ? 18.164 45.425 22.148 1.00 27.92 98 GLN B N 1
ATOM 1632 C CA . GLN B 1 101 ? 19.054 44.919 23.202 1.00 28.32 98 GLN B CA 1
ATOM 1633 C C . GLN B 1 101 ? 20.386 44.410 22.653 1.00 28.70 98 GLN B C 1
ATOM 1634 O O . GLN B 1 101 ? 21.446 44.698 23.214 1.00 28.88 98 GLN B O 1
ATOM 1640 N N . VAL B 1 102 ? 20.319 43.658 21.556 1.00 29.06 99 VAL B N 1
ATOM 1641 C CA . VAL B 1 102 ? 21.503 43.051 20.950 1.00 29.35 99 VAL B CA 1
ATOM 1642 C C . VAL B 1 102 ? 22.381 44.090 20.247 1.00 29.85 99 VAL B C 1
ATOM 1643 O O . VAL B 1 102 ? 23.610 44.017 20.323 1.00 29.86 99 VAL B O 1
ATOM 1647 N N . ASN B 1 103 ? 21.754 45.051 19.565 1.00 30.47 100 ASN B N 1
ATOM 1648 C CA . ASN B 1 103 ? 22.495 46.146 18.922 1.00 30.85 100 ASN B CA 1
ATOM 1649 C C . ASN B 1 103 ? 23.139 47.097 19.933 1.00 31.34 100 ASN B C 1
ATOM 1650 O O . ASN B 1 103 ? 24.184 47.684 19.651 1.00 31.30 100 ASN B O 1
ATOM 1655 N N . LYS B 1 104 ? 22.535 47.222 21.116 1.00 31.93 101 LYS B N 1
ATOM 1656 C CA . LYS B 1 104 ? 23.099 48.054 22.187 1.00 32.41 101 LYS B CA 1
ATOM 1657 C C . LYS B 1 104 ? 24.352 47.406 22.801 1.00 32.85 101 LYS B C 1
ATOM 1658 O O . LYS B 1 104 ? 24.985 47.985 23.681 1.00 32.90 101 LYS B O 1
ATOM 1672 N N . LYS B 1 106 ? 26.596 45.737 20.447 1.00 34.20 103 LYS B N 1
ATOM 1673 C CA . LYS B 1 106 ? 27.511 45.791 19.308 1.00 34.37 103 LYS B CA 1
ATOM 1674 C C . LYS B 1 106 ? 28.501 46.957 19.393 1.00 34.49 103 LYS B C 1
ATOM 1675 O O . LYS B 1 106 ? 29.617 46.849 18.883 1.00 34.58 103 LYS B O 1
ATOM 1681 N N . LYS B 1 107 ? 28.092 48.063 20.021 1.00 34.65 104 LYS B N 1
ATOM 1682 C CA . LYS B 1 107 ? 28.992 49.199 20.283 1.00 34.79 104 LYS B CA 1
ATOM 1683 C C . LYS B 1 107 ? 28.815 49.705 21.715 1.00 34.75 104 LYS B C 1
ATOM 1684 O O . LYS B 1 107 ? 28.947 48.946 22.678 1.00 34.67 104 LYS B O 1
#

Nearest PDB structures (foldseek):
  3hhh-assembly1_A  TM=1.010E+00  e=2.298E-15  Enterococcus faecalis
  3hhh-assembly1_B  TM=9.784E-01  e=5.131E-14  Enterococcus faecalis
  4esf-assembly1_A-2  TM=9.316E-01  e=2.844E-10  Bacillus cereus ATCC 10987
  6abq-assembly1_A  TM=9.614E-01  e=7.841E-10  Listeria monocytogenes
  6abq-assembly1_B  TM=9.580E-01  e=8.354E-10  Listeria monocytogenes

InterPro domains:
  IPR005149 Transcription regulator PadR, N-terminal [PF03551] (15-86)
  IPR036388 Winged helix-like DNA-binding domain superfamily [G3DSA:1.10.10.10] (1-113)
  IPR036390 Winged helix DNA-binding domain superfamily [SSF46785] (5-101)
  IPR052509 Metal-responsive DNA-binding regulator [PTHR33169] (1-105)

Sequence (201 aa):
KQTELLKGILEGLVLAIIQRKETYGYEITKILNDQGFTEIVEGTVYTILLRLEKNQWVIAEKKPSEPRKFYRLTSSGEAELADFWQRWTLLSKQVNKKKNKQTELLKGILEGLVLAIIQRKETYGYEITKILNDQGFTEIVEGTVYTILLRLEKNQWVIAEKKPSEKGPRKFYRLTSSGEAELADFWQRWTLLSKQVNKKK

Radius of gyration: 19.73 Å; Cα contacts (8 Å, |Δi|>4): 215; chains: 2; bounding box: 49×28×62 Å

Secondary structure (DSSP, 8-state):
-HHHHHTTHHHHHHHHHHHHS-B-HHHHHHHHHTTS-SS--HHHHHHHHHHHHHTTSEEEEE------EEEEE-HHHHHHHHHHHHHHHHHHHHHH----/-HHHHTTTHHHHHHHHHHHHS-B-HHHHHHHHHTTT-TT--HHHHHHHHHHHHHTTSEEEEE--BTTB--EEEEE-HHHHHHHHHHHHHHHHHHHHHH---